Protein AF-A0A061ALG0-F1 (afdb_monomer)

pLDDT: mean 79.93, std 20.86, range [25.61, 98.5]

Radius of gyration: 32.24 Å; Cα contacts (8 Å, |Δi|>4): 302; chains: 1; bounding box: 91×59×110 Å

InterPro domains:
  IPR009580 GPI biosynthesis protein Pig-F [PF06699] (79-309)

Secondary structure (DSSP, 8-state):
-------------------------PPPPPP----SPPPS--HHHHHHHHHHHHHHHHHHHHHHHHHH---TTS-HHHHHHHHHHH-HHHHHHHHHHHHHHHHHHHHHHHHHHHHHHHHHHHHHHHHHHHHHHHTTS---HHHHHHHHHHHHHTT--HHHHHHHHHHHHHH-S-----TTHHHHHHHHHHHHHHHHHHHHHTT--TTTSHHHHHHHHHHHHHHHTHHHHHHS-TTT-HHHHHHHHHHHHH---SSHHHHHHHHHHHHHHHHHHHTTTTTTT----GGGSTTHHHHHHHHHHHHHHHHHHHHHHHHHHHHHHHHHHHHHHHHHHHHHHHHHHHHHHHH--

Structure (mmCIF, N/CA/C/O backbone):
data_AF-A0A061ALG0-F1
#
_entry.id   AF-A0A061ALG0-F1
#
loop_
_atom_site.group_PDB
_atom_site.id
_atom_site.type_symbol
_atom_site.label_atom_id
_atom_site.label_alt_id
_atom_site.label_comp_id
_atom_site.label_asym_id
_atom_site.label_entity_id
_atom_site.label_seq_id
_atom_site.pdbx_PDB_ins_code
_atom_site.Cartn_x
_atom_site.Cartn_y
_atom_site.Cartn_z
_atom_site.occupancy
_atom_site.B_iso_or_equiv
_atom_site.auth_seq_id
_atom_site.auth_comp_id
_atom_site.auth_asym_id
_atom_site.auth_atom_id
_atom_site.pdbx_PDB_model_num
ATOM 1 N N . MET A 1 1 ? 59.477 -4.874 -81.533 1.00 37.56 1 MET A N 1
ATOM 2 C CA . MET A 1 1 ? 59.532 -3.462 -81.090 1.00 37.56 1 MET A CA 1
ATOM 3 C C . MET A 1 1 ? 59.260 -3.452 -79.588 1.00 37.56 1 MET A C 1
ATOM 5 O O . MET A 1 1 ? 58.160 -3.802 -79.201 1.00 37.56 1 MET A O 1
ATOM 9 N N . ALA A 1 2 ? 60.285 -3.477 -78.723 1.00 30.33 2 ALA A N 1
ATOM 10 C CA . ALA A 1 2 ? 60.910 -2.292 -78.093 1.00 30.33 2 ALA A CA 1
ATOM 11 C C . ALA A 1 2 ? 59.842 -1.370 -77.453 1.00 30.33 2 ALA A C 1
ATOM 13 O O . ALA A 1 2 ? 58.960 -0.929 -78.170 1.00 30.33 2 ALA A O 1
ATOM 14 N N . ALA A 1 3 ? 59.798 -1.037 -76.159 1.00 32.88 3 ALA A N 1
ATOM 15 C CA . ALA A 1 3 ? 60.808 -0.912 -75.103 1.00 32.88 3 ALA A CA 1
ATOM 16 C C . ALA A 1 3 ? 60.100 -1.038 -73.724 1.00 32.88 3 ALA A C 1
ATOM 18 O O . ALA A 1 3 ? 58.967 -0.602 -73.574 1.00 32.88 3 ALA A O 1
ATOM 19 N N . ARG A 1 4 ? 60.604 -1.764 -72.716 1.00 30.55 4 ARG A N 1
ATOM 20 C CA . ARG A 1 4 ? 61.596 -1.357 -71.693 1.00 30.55 4 ARG A CA 1
ATOM 21 C C . ARG A 1 4 ? 61.546 0.128 -71.278 1.00 30.55 4 ARG A C 1
ATOM 23 O O . ARG A 1 4 ? 62.111 0.977 -71.955 1.00 30.55 4 ARG A O 1
ATOM 30 N N . LYS A 1 5 ? 61.055 0.399 -70.062 1.00 33.84 5 LYS A N 1
ATOM 31 C CA . LYS A 1 5 ? 61.650 1.416 -69.179 1.00 33.84 5 LYS A CA 1
ATOM 32 C C . LYS A 1 5 ? 61.579 0.944 -67.723 1.00 33.84 5 LYS A C 1
ATOM 34 O O . LYS A 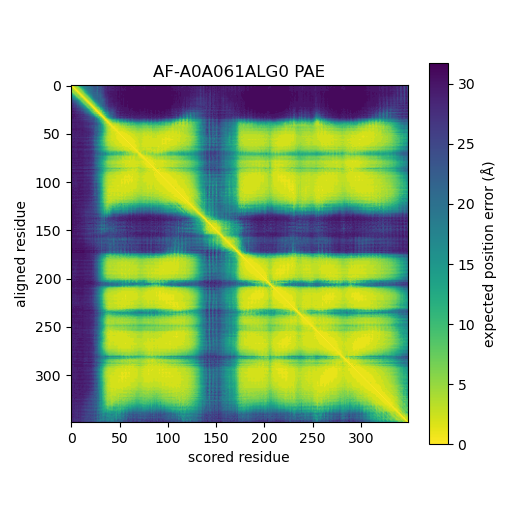1 5 ? 60.530 0.552 -67.229 1.00 33.84 5 LYS A O 1
ATOM 39 N N . LYS A 1 6 ? 62.752 0.904 -67.100 1.00 32.50 6 LYS A N 1
ATOM 40 C CA . LYS A 1 6 ? 63.062 0.535 -65.711 1.00 32.50 6 LYS A CA 1
ATOM 41 C C . LYS A 1 6 ? 63.681 1.784 -65.050 1.00 32.50 6 LYS A C 1
ATOM 43 O O . LYS A 1 6 ? 64.070 2.691 -65.787 1.00 32.50 6 LYS A O 1
ATOM 48 N N . VAL A 1 7 ? 63.922 1.701 -63.732 1.00 32.88 7 VAL A N 1
ATOM 49 C CA . VAL A 1 7 ? 64.813 2.555 -62.890 1.00 32.88 7 VAL A CA 1
ATOM 50 C C . VAL A 1 7 ? 64.100 3.787 -62.289 1.00 32.88 7 VAL A C 1
ATOM 52 O O . VAL A 1 7 ? 63.357 4.433 -63.014 1.00 32.88 7 VAL A O 1
ATOM 55 N N . SER A 1 8 ? 64.204 4.205 -61.013 1.00 28.27 8 SER A N 1
ATOM 56 C CA . SER A 1 8 ? 65.007 3.919 -59.787 1.00 28.27 8 SER A CA 1
ATOM 57 C C . SER A 1 8 ? 64.177 4.440 -58.587 1.00 28.27 8 SER A C 1
ATOM 59 O O . SER A 1 8 ? 63.473 5.426 -58.768 1.00 28.27 8 SER A O 1
ATOM 61 N N . ALA A 1 9 ? 64.055 3.799 -57.416 1.00 30.12 9 ALA A N 1
ATOM 62 C CA . ALA A 1 9 ? 65.007 3.615 -56.299 1.00 30.12 9 ALA A CA 1
ATOM 63 C C . ALA A 1 9 ? 65.330 4.879 -55.462 1.00 30.12 9 ALA A C 1
ATOM 65 O O . ALA A 1 9 ? 65.915 5.814 -55.998 1.00 30.12 9 ALA A O 1
ATOM 66 N N . ALA A 1 10 ? 64.992 4.824 -54.157 1.00 28.00 10 ALA A N 1
ATOM 67 C CA . ALA A 1 10 ? 65.607 5.451 -52.958 1.00 28.00 10 ALA A CA 1
ATOM 68 C C . ALA A 1 10 ? 64.504 5.724 -51.902 1.00 28.00 10 ALA A C 1
ATOM 70 O O . ALA A 1 10 ? 63.437 6.192 -52.272 1.00 28.00 10 ALA A O 1
ATOM 71 N N . ALA A 1 11 ? 64.616 5.508 -50.590 1.00 29.17 11 ALA A N 1
ATOM 72 C CA . ALA A 1 11 ? 65.618 4.921 -49.707 1.00 29.17 11 ALA A CA 1
ATOM 73 C C . ALA A 1 11 ? 64.924 4.624 -48.347 1.00 29.17 11 ALA A C 1
ATOM 75 O O . ALA A 1 11 ? 63.964 5.295 -47.973 1.00 29.17 11 ALA A O 1
ATOM 76 N N . THR A 1 12 ? 65.415 3.625 -47.615 1.00 33.78 12 THR A N 1
ATOM 77 C CA . THR A 1 12 ? 65.115 3.288 -46.201 1.00 33.78 12 THR A CA 1
ATOM 78 C C . THR A 1 12 ? 66.416 3.545 -45.423 1.00 33.78 12 THR A C 1
ATOM 80 O O . THR A 1 12 ? 67.469 3.314 -46.024 1.00 33.78 12 THR A O 1
ATOM 83 N N . PRO A 1 13 ? 66.432 4.068 -44.177 1.00 38.09 13 PRO A N 1
ATOM 84 C CA . PRO A 1 13 ? 66.333 3.246 -42.948 1.00 38.09 13 PRO A CA 1
ATOM 85 C C . PRO A 1 13 ? 65.646 4.035 -41.795 1.00 38.09 13 PRO A C 1
ATOM 87 O O . PRO A 1 13 ? 65.240 5.167 -42.001 1.00 38.09 13 PRO A O 1
ATOM 90 N N . SER A 1 14 ? 65.362 3.580 -40.576 1.00 25.98 14 SER A N 1
ATOM 91 C CA . SER A 1 14 ? 65.900 2.546 -39.688 1.00 25.98 14 SER A CA 1
ATOM 92 C C . SER A 1 14 ? 64.896 2.327 -38.543 1.00 25.98 14 SER A C 1
ATOM 94 O O . SER A 1 14 ? 64.174 3.237 -38.143 1.00 25.98 14 SER A O 1
ATOM 96 N N . GLN A 1 15 ? 64.896 1.106 -38.016 1.00 30.61 15 GLN A N 1
ATOM 97 C CA . GLN A 1 15 ? 64.207 0.658 -36.804 1.00 30.61 15 GLN A CA 1
ATOM 98 C C . GLN A 1 15 ? 64.683 1.397 -35.537 1.00 30.61 15 GLN A C 1
ATOM 100 O O . GLN A 1 15 ? 65.800 1.902 -35.528 1.00 30.61 15 GLN A O 1
ATOM 105 N N . ILE A 1 16 ? 63.888 1.365 -34.458 1.00 27.77 16 ILE A N 1
ATOM 106 C CA . ILE A 1 16 ? 64.247 0.776 -33.147 1.00 27.77 16 ILE A CA 1
ATOM 107 C C . ILE A 1 16 ? 62.982 0.698 -32.273 1.00 27.77 16 ILE A C 1
ATOM 109 O O . ILE A 1 16 ? 62.147 1.597 -32.246 1.00 27.77 16 ILE A O 1
ATOM 113 N N . ALA A 1 17 ? 62.850 -0.442 -31.605 1.00 29.83 17 ALA A N 1
ATOM 114 C CA . ALA A 1 17 ? 61.769 -0.848 -30.725 1.00 29.83 17 ALA A CA 1
ATOM 115 C C . ALA A 1 17 ? 61.733 -0.087 -29.388 1.00 29.83 17 ALA A C 1
ATOM 117 O O . ALA A 1 17 ? 62.779 0.246 -28.838 1.00 29.83 17 ALA A O 1
ATOM 118 N N . SER A 1 18 ? 60.547 0.017 -28.785 1.00 26.11 18 SER A N 1
ATOM 119 C CA . SER A 1 18 ? 60.406 -0.177 -27.340 1.00 26.11 18 SER A CA 1
ATOM 120 C C . SER A 1 18 ? 58.989 -0.613 -26.958 1.00 26.11 18 SER A C 1
ATOM 122 O O . SER A 1 18 ? 57.973 -0.226 -27.530 1.00 26.11 18 SER A O 1
ATOM 124 N N . THR A 1 19 ? 58.993 -1.541 -26.019 1.00 25.61 19 THR A N 1
ATOM 125 C CA . THR A 1 19 ? 57.923 -2.330 -25.427 1.00 25.61 19 THR A CA 1
ATOM 126 C C . THR A 1 19 ? 57.054 -1.562 -24.425 1.00 25.61 19 THR A C 1
ATOM 128 O O . THR A 1 19 ? 57.479 -0.584 -23.823 1.00 25.61 19 THR A O 1
ATOM 131 N N . SER A 1 20 ? 55.877 -2.150 -24.174 1.00 28.47 20 SER A N 1
ATOM 132 C CA . SER A 1 20 ? 55.056 -2.092 -22.952 1.00 28.47 20 SER A CA 1
ATOM 133 C C . SER A 1 20 ? 54.423 -0.761 -22.525 1.00 28.47 20 SER A C 1
ATOM 135 O O . SER A 1 20 ? 55.067 0.112 -21.961 1.00 28.47 20 SER A O 1
ATOM 137 N N . SER A 1 21 ? 53.091 -0.717 -22.565 1.00 26.84 21 SER A N 1
ATOM 138 C CA . SER A 1 21 ? 52.317 -0.657 -21.317 1.00 26.84 21 SER A CA 1
ATOM 139 C C . SER A 1 21 ? 50.872 -1.087 -21.569 1.00 26.84 21 SER A C 1
ATOM 141 O O . SER A 1 21 ? 50.155 -0.542 -22.406 1.00 26.84 21 SER A O 1
ATOM 143 N N . ALA A 1 22 ? 50.464 -2.125 -20.845 1.00 36.69 22 ALA A N 1
ATOM 144 C CA . ALA A 1 22 ? 49.072 -2.475 -20.663 1.00 36.69 22 ALA A CA 1
ATOM 145 C C . ALA A 1 22 ? 48.399 -1.360 -19.853 1.00 36.69 22 ALA A C 1
ATOM 147 O O . ALA A 1 22 ? 48.844 -1.038 -18.754 1.00 36.69 22 ALA A O 1
ATOM 148 N N . SER A 1 23 ? 47.317 -0.793 -20.377 1.00 28.53 23 SER A N 1
ATOM 149 C CA . SER A 1 23 ? 46.355 -0.050 -19.571 1.00 28.53 23 SER A CA 1
ATOM 150 C C . SER A 1 23 ? 44.971 -0.571 -19.921 1.00 28.53 23 SER A C 1
ATOM 152 O O . SER A 1 23 ? 44.538 -0.514 -21.075 1.00 28.53 23 SER A O 1
ATOM 154 N N . GLY A 1 24 ? 44.346 -1.202 -18.927 1.00 30.52 24 GLY A N 1
ATOM 155 C CA . GLY A 1 24 ? 43.059 -1.870 -19.032 1.00 30.52 24 GLY A CA 1
ATOM 156 C C . GLY A 1 24 ? 41.995 -0.918 -19.555 1.00 30.52 24 GLY A C 1
ATOM 157 O O . GLY A 1 24 ? 41.637 0.066 -18.911 1.00 30.52 24 GLY A O 1
ATOM 158 N N . LYS A 1 25 ? 41.477 -1.228 -20.741 1.00 29.84 25 LYS A N 1
ATOM 159 C CA . LYS A 1 25 ? 40.306 -0.561 -21.290 1.00 29.84 25 LYS A CA 1
ATOM 160 C C . LYS A 1 25 ? 39.094 -1.127 -20.554 1.00 29.84 25 LYS A C 1
ATOM 162 O O . LYS A 1 25 ? 38.748 -2.290 -20.744 1.00 29.84 25 LYS A O 1
ATOM 167 N N . ALA A 1 26 ? 38.500 -0.321 -19.676 1.00 37.03 26 ALA A N 1
ATOM 168 C CA . ALA A 1 26 ? 37.192 -0.606 -19.096 1.00 37.03 26 ALA A CA 1
ATOM 169 C C . ALA A 1 26 ? 36.187 -0.952 -20.218 1.00 37.03 26 ALA A C 1
ATOM 171 O O . ALA A 1 26 ? 36.308 -0.397 -21.320 1.00 37.03 26 ALA A O 1
ATOM 172 N N . PRO A 1 27 ? 35.225 -1.863 -19.980 1.00 37.69 27 PRO A N 1
ATOM 173 C CA . PRO A 1 27 ? 34.257 -2.243 -21.001 1.00 37.69 27 PRO A CA 1
ATOM 174 C C . PRO A 1 27 ? 33.471 -1.007 -21.471 1.00 37.69 27 PRO A C 1
ATOM 176 O O . PRO A 1 27 ? 33.181 -0.121 -20.658 1.00 37.69 27 PRO A O 1
ATOM 179 N N . PRO A 1 28 ? 33.159 -0.900 -22.777 1.00 35.38 28 PRO A N 1
ATOM 180 C CA . PRO A 1 28 ? 32.374 0.210 -23.289 1.00 35.38 28 PRO A CA 1
ATOM 181 C C . PRO A 1 28 ? 31.008 0.204 -22.606 1.00 35.38 28 PRO A C 1
ATOM 183 O O . PRO A 1 28 ? 30.296 -0.794 -22.599 1.00 35.38 28 PRO A O 1
ATOM 186 N N . THR A 1 29 ? 30.664 1.337 -22.007 1.00 35.47 29 THR A N 1
ATOM 187 C CA . THR A 1 29 ? 29.321 1.608 -21.501 1.00 35.47 29 THR A CA 1
ATOM 188 C C . THR A 1 29 ? 28.339 1.483 -22.671 1.00 35.47 29 THR A C 1
ATOM 190 O O . THR A 1 29 ? 28.607 2.076 -23.722 1.00 35.47 29 THR A O 1
ATOM 193 N N . PRO A 1 30 ? 27.227 0.736 -22.538 1.00 42.72 30 PRO A N 1
ATOM 194 C CA . PRO A 1 30 ? 26.254 0.634 -23.614 1.00 42.72 30 PRO A CA 1
ATOM 195 C C . PRO A 1 30 ? 25.694 2.026 -23.916 1.00 42.72 30 PRO A C 1
ATOM 197 O O . PRO A 1 30 ? 25.318 2.796 -23.026 1.00 42.72 30 PRO A O 1
ATOM 200 N N . SER A 1 31 ? 25.709 2.374 -25.198 1.00 33.53 31 SER A N 1
ATOM 201 C CA . SER A 1 31 ? 25.124 3.609 -25.706 1.00 33.53 31 SER A CA 1
ATOM 202 C C . SER A 1 31 ? 23.599 3.506 -25.585 1.00 33.53 31 SER A C 1
ATOM 204 O O . SER A 1 31 ? 23.036 2.488 -25.979 1.00 33.53 31 SER A O 1
ATOM 206 N N . PRO A 1 32 ? 22.889 4.517 -25.051 1.00 43.00 32 PRO A N 1
ATOM 207 C CA . PRO A 1 32 ? 21.440 4.449 -24.970 1.00 43.00 32 PRO A CA 1
ATOM 208 C C . PRO A 1 32 ? 20.862 4.817 -26.337 1.00 43.00 32 PRO A C 1
ATOM 210 O O . PRO A 1 32 ? 20.552 5.975 -26.609 1.00 43.00 32 PRO A O 1
ATOM 213 N N . SER A 1 33 ? 20.738 3.827 -27.216 1.00 39.91 33 SER A N 1
ATOM 214 C CA . SER A 1 33 ? 19.889 3.899 -28.402 1.00 39.91 33 SER A CA 1
ATOM 215 C C . SER A 1 33 ? 18.544 3.238 -28.104 1.00 39.91 33 SER A C 1
ATOM 217 O O . SER A 1 33 ? 18.225 2.183 -28.642 1.00 39.91 33 SER A O 1
ATOM 219 N N . SER A 1 34 ? 17.739 3.849 -27.239 1.00 38.72 34 SER A N 1
ATOM 220 C CA . SER A 1 34 ? 16.309 3.553 -27.196 1.00 38.72 34 SER A CA 1
ATOM 221 C C . SER A 1 34 ? 15.531 4.844 -26.966 1.00 38.72 34 SER A C 1
ATOM 223 O O . SER A 1 34 ? 15.776 5.604 -26.035 1.00 38.72 34 SER A O 1
ATOM 225 N N . SER A 1 35 ? 14.595 5.115 -27.870 1.00 45.69 35 SER A N 1
ATOM 226 C CA . SER A 1 35 ? 13.639 6.225 -27.823 1.00 45.69 35 SER A CA 1
ATOM 227 C C . SER A 1 35 ? 12.530 6.011 -26.782 1.00 45.69 35 SER A C 1
ATOM 229 O O . SER A 1 35 ? 11.518 6.710 -26.814 1.00 45.69 35 SER A O 1
ATOM 231 N N . HIS A 1 36 ? 12.689 5.040 -25.878 1.00 50.38 36 HIS A N 1
ATOM 232 C CA . HIS A 1 36 ? 11.714 4.753 -24.836 1.00 50.38 36 HIS A CA 1
ATOM 233 C C . HIS A 1 36 ? 11.945 5.647 -23.609 1.00 50.38 36 HIS A C 1
ATOM 235 O O . HIS A 1 36 ? 13.095 5.854 -23.208 1.00 50.38 36 HIS A O 1
ATOM 241 N N . PRO A 1 37 ? 10.870 6.183 -22.997 1.00 63.56 37 PRO A N 1
ATOM 242 C CA . PRO A 1 37 ? 10.963 6.880 -21.719 1.00 63.56 37 PRO A CA 1
ATOM 243 C C . PRO A 1 37 ? 11.698 6.009 -20.700 1.00 63.56 37 PRO A C 1
ATOM 245 O O . PRO A 1 37 ? 11.442 4.809 -20.616 1.00 63.56 37 PRO A O 1
ATOM 248 N N . ARG A 1 38 ? 12.616 6.596 -19.923 1.00 69.19 38 ARG A N 1
ATOM 249 C CA . ARG A 1 38 ? 13.298 5.844 -18.863 1.00 69.19 38 ARG A CA 1
ATOM 250 C C . ARG A 1 38 ? 12.294 5.375 -17.820 1.00 69.19 38 ARG A C 1
ATOM 252 O O . ARG A 1 38 ? 11.504 6.180 -17.325 1.00 69.19 38 ARG A O 1
ATOM 259 N N . ASP A 1 39 ? 12.422 4.112 -17.430 1.00 81.56 39 ASP A N 1
ATOM 260 C CA . ASP A 1 39 ? 11.692 3.547 -16.305 1.00 81.56 39 ASP A CA 1
ATOM 261 C C . ASP A 1 39 ? 11.874 4.408 -15.046 1.00 81.56 39 ASP A C 1
ATOM 263 O O . ASP A 1 39 ? 13.010 4.632 -14.611 1.00 81.56 39 ASP A O 1
ATOM 267 N N . PRO A 1 40 ? 10.779 4.858 -14.411 1.00 84.12 40 PRO A N 1
ATOM 268 C CA . PRO A 1 40 ? 10.867 5.748 -13.262 1.00 84.12 40 PRO A CA 1
ATOM 269 C C . PRO A 1 40 ? 11.318 5.049 -11.975 1.00 84.12 40 PRO A C 1
ATOM 271 O O . PRO A 1 40 ? 11.565 5.722 -10.978 1.00 84.12 40 PRO A O 1
ATOM 274 N N . LEU A 1 41 ? 11.418 3.715 -11.961 1.00 89.06 41 LEU A N 1
ATOM 275 C CA . LEU A 1 41 ? 11.782 2.937 -10.778 1.00 89.06 41 LEU A CA 1
ATOM 276 C C . LEU A 1 41 ? 13.268 2.524 -10.806 1.00 89.06 41 LEU A C 1
ATOM 278 O O . LEU A 1 41 ? 13.624 1.572 -11.507 1.00 89.06 41 LEU A O 1
ATOM 282 N N . PRO A 1 42 ? 14.145 3.150 -9.999 1.00 87.94 42 PRO A N 1
ATOM 283 C CA . PRO A 1 42 ? 15.520 2.689 -9.836 1.00 87.94 42 PRO A CA 1
ATOM 284 C C . PRO A 1 42 ? 15.560 1.404 -8.991 1.00 87.94 42 PRO A C 1
ATOM 286 O O . PRO A 1 42 ? 15.516 1.451 -7.760 1.00 87.94 42 PRO A O 1
ATOM 289 N N . PHE A 1 43 ? 15.671 0.241 -9.642 1.00 86.56 43 PHE A N 1
ATOM 290 C CA . PHE A 1 43 ? 15.603 -1.068 -8.973 1.00 86.56 43 PHE A CA 1
ATOM 291 C C . PHE A 1 43 ? 16.640 -1.239 -7.847 1.00 86.56 43 PHE A C 1
ATOM 293 O O . PHE A 1 43 ? 16.302 -1.713 -6.764 1.00 86.56 43 PHE A O 1
ATOM 300 N N . ALA A 1 44 ? 17.872 -0.757 -8.048 1.00 86.62 44 ALA A N 1
ATOM 301 C CA . ALA A 1 44 ? 18.938 -0.800 -7.039 1.00 86.62 44 ALA A CA 1
ATOM 302 C C . ALA A 1 44 ? 18.564 -0.073 -5.733 1.00 86.62 44 ALA A C 1
ATOM 304 O O . ALA A 1 44 ? 18.963 -0.468 -4.642 1.00 86.62 44 ALA A O 1
ATOM 305 N N . HIS A 1 45 ? 17.770 0.990 -5.843 1.00 86.81 45 HIS A N 1
ATOM 306 C CA . HIS A 1 45 ? 17.273 1.763 -4.712 1.00 86.81 45 HIS A CA 1
ATOM 307 C C . HIS A 1 45 ? 16.008 1.152 -4.100 1.00 86.81 45 HIS A C 1
ATOM 309 O O . HIS A 1 45 ? 15.775 1.313 -2.902 1.00 86.81 45 HIS A O 1
ATOM 315 N N . PHE A 1 46 ? 15.196 0.469 -4.901 1.00 90.00 46 PHE A N 1
ATOM 316 C CA . PHE A 1 46 ? 13.971 -0.183 -4.452 1.00 90.00 46 PHE A CA 1
ATOM 317 C C . PHE A 1 46 ? 14.247 -1.438 -3.610 1.00 90.00 46 PHE A C 1
ATOM 319 O O . PHE A 1 46 ? 13.634 -1.612 -2.557 1.00 90.00 46 PHE A O 1
ATOM 326 N N . LEU A 1 47 ? 15.219 -2.257 -4.029 1.00 90.50 47 LEU A N 1
ATOM 327 C CA . LEU A 1 47 ? 15.569 -3.540 -3.411 1.00 90.50 47 LEU A CA 1
ATOM 328 C C . LEU A 1 47 ? 15.742 -3.489 -1.874 1.00 90.50 47 LEU A C 1
ATOM 330 O O . LEU A 1 47 ? 15.111 -4.297 -1.197 1.00 90.50 47 LEU A O 1
ATOM 334 N N . PRO A 1 48 ? 16.515 -2.553 -1.283 1.00 92.69 48 PRO A N 1
ATOM 335 C CA . PRO A 1 48 ? 16.649 -2.468 0.174 1.00 92.69 48 PRO A CA 1
ATOM 336 C C . PRO A 1 48 ? 15.479 -1.755 0.873 1.00 92.69 48 PRO A C 1
ATOM 338 O O . PRO A 1 48 ? 15.296 -1.913 2.078 1.00 92.69 48 PRO A O 1
ATOM 341 N N . ARG A 1 49 ? 14.684 -0.949 0.158 1.00 93.00 49 ARG A N 1
ATOM 342 C CA . ARG A 1 49 ? 13.616 -0.133 0.764 1.00 93.00 49 ARG A CA 1
ATOM 343 C C . ARG A 1 49 ? 12.358 -0.930 1.071 1.00 93.00 49 ARG A C 1
ATOM 345 O O . ARG A 1 49 ? 11.717 -0.660 2.080 1.00 93.00 49 ARG A O 1
ATOM 352 N N . LEU A 1 50 ? 12.025 -1.910 0.238 1.00 93.62 50 LEU A N 1
ATOM 353 C CA . LEU A 1 50 ? 10.872 -2.776 0.464 1.00 93.62 50 LEU A CA 1
ATOM 354 C C . LEU A 1 50 ? 10.960 -3.579 1.777 1.00 93.62 50 LEU A C 1
ATOM 356 O O . LEU A 1 50 ? 10.038 -3.467 2.585 1.00 93.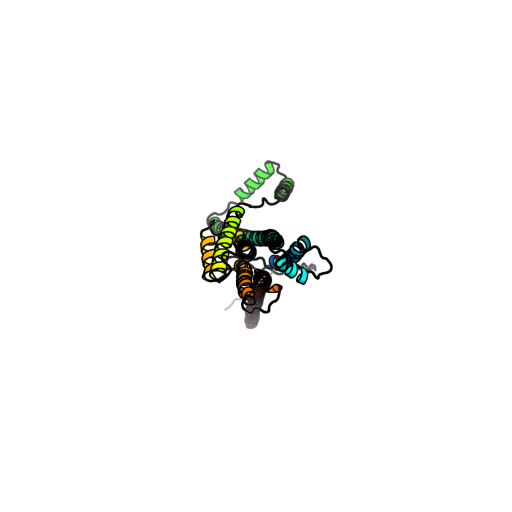62 50 LEU A O 1
ATOM 360 N N . PRO A 1 51 ? 12.031 -4.356 2.057 1.00 94.25 51 PRO A N 1
ATOM 361 C CA . PRO A 1 51 ? 12.124 -5.077 3.324 1.00 94.25 51 PRO A CA 1
ATOM 362 C C . PRO A 1 51 ? 12.156 -4.110 4.510 1.00 94.25 51 PRO A C 1
ATOM 364 O O . PRO A 1 51 ? 11.541 -4.391 5.533 1.00 94.25 51 PRO A O 1
ATOM 367 N N . LEU A 1 52 ? 12.787 -2.940 4.358 1.00 95.50 52 LEU A N 1
ATOM 368 C CA . LEU A 1 52 ? 12.778 -1.899 5.383 1.00 95.50 52 LEU A CA 1
ATOM 369 C C . LEU A 1 52 ? 11.357 -1.391 5.676 1.00 95.50 52 LEU A C 1
ATOM 371 O O . LEU A 1 52 ? 10.989 -1.259 6.840 1.00 95.50 52 LEU A O 1
ATOM 375 N N . GLN A 1 53 ? 10.541 -1.156 4.646 1.00 96.12 53 GLN A N 1
ATOM 376 C CA . GLN A 1 53 ? 9.138 -0.770 4.804 1.00 96.12 53 GLN A CA 1
ATOM 377 C C . GLN A 1 53 ? 8.336 -1.863 5.518 1.00 96.12 53 GLN A C 1
ATOM 379 O O . GLN A 1 53 ? 7.614 -1.562 6.464 1.00 96.12 53 GLN A O 1
ATOM 384 N N . LEU A 1 54 ? 8.479 -3.128 5.111 1.00 96.88 54 LEU A N 1
ATOM 385 C CA . LEU A 1 54 ? 7.763 -4.245 5.735 1.00 96.88 54 LEU A CA 1
ATOM 386 C C . LEU A 1 54 ? 8.151 -4.421 7.207 1.00 96.88 54 LEU A C 1
ATOM 388 O O . LEU A 1 54 ? 7.279 -4.579 8.060 1.00 96.88 54 LEU A O 1
ATOM 392 N N . VAL A 1 55 ? 9.444 -4.320 7.525 1.00 96.94 55 VAL A N 1
ATOM 393 C CA . VAL A 1 55 ? 9.931 -4.348 8.910 1.00 96.94 55 VAL A CA 1
ATOM 394 C C . VAL A 1 55 ? 9.389 -3.158 9.701 1.00 96.94 55 VAL A C 1
ATOM 396 O O . VAL A 1 55 ? 8.963 -3.344 10.836 1.00 96.94 55 VAL A O 1
ATOM 399 N N . ALA A 1 56 ? 9.330 -1.959 9.118 1.00 96.94 56 ALA A N 1
ATOM 400 C CA . ALA A 1 56 ? 8.763 -0.786 9.781 1.00 96.94 56 ALA A CA 1
ATOM 401 C C . ALA A 1 56 ? 7.251 -0.935 10.050 1.00 96.94 56 ALA A C 1
ATOM 403 O O . ALA A 1 56 ? 6.765 -0.531 11.110 1.00 96.94 56 ALA A O 1
ATOM 404 N N . VAL A 1 57 ? 6.501 -1.551 9.130 1.00 96.94 57 VAL A N 1
ATOM 405 C CA . VAL A 1 57 ? 5.075 -1.872 9.318 1.00 96.94 57 VAL A CA 1
ATOM 406 C C . VAL A 1 57 ? 4.896 -2.874 10.462 1.00 96.94 57 VAL A C 1
ATOM 408 O O . VAL A 1 57 ? 4.078 -2.644 11.354 1.00 96.94 57 VAL A O 1
ATOM 411 N N . LEU A 1 58 ? 5.695 -3.945 10.493 1.00 96.25 58 LEU A N 1
ATOM 412 C CA . LEU A 1 58 ? 5.680 -4.916 11.594 1.00 96.25 58 LEU A CA 1
ATOM 413 C C . LEU A 1 58 ? 6.059 -4.262 12.924 1.00 96.25 58 LEU A C 1
ATOM 415 O O . LEU A 1 58 ? 5.369 -4.452 13.924 1.00 96.25 58 LEU A O 1
ATOM 419 N N . PHE A 1 59 ? 7.105 -3.437 12.927 1.00 96.12 59 PHE A N 1
ATOM 420 C CA . PHE A 1 59 ? 7.522 -2.676 14.097 1.00 96.12 59 PHE A CA 1
ATOM 421 C C . PHE A 1 59 ? 6.393 -1.772 14.596 1.00 96.12 59 PHE A C 1
ATOM 423 O O . PHE A 1 59 ? 6.123 -1.760 15.786 1.00 96.12 59 PHE A O 1
ATOM 430 N N . SER A 1 60 ? 5.642 -1.119 13.705 1.00 96.81 60 SER A N 1
ATOM 431 C CA . SER A 1 60 ? 4.479 -0.302 14.087 1.00 96.81 60 SER A CA 1
ATOM 432 C C . SER A 1 60 ? 3.374 -1.111 14.766 1.00 96.81 60 SER A C 1
ATOM 434 O O . SER A 1 60 ? 2.745 -0.625 15.708 1.00 96.81 60 SER A O 1
ATOM 436 N N . CYS A 1 61 ? 3.157 -2.360 14.346 1.00 95.50 61 CYS A N 1
ATOM 437 C CA . CYS A 1 61 ? 2.228 -3.277 15.015 1.00 95.50 61 CYS A CA 1
ATOM 438 C C . CYS A 1 61 ? 2.723 -3.629 16.430 1.00 95.50 61 CYS A C 1
ATOM 440 O O . CYS A 1 61 ? 1.955 -3.623 17.394 1.00 95.50 61 CYS A O 1
ATOM 442 N N . VAL A 1 62 ? 4.026 -3.873 16.586 1.00 95.00 62 VAL A N 1
ATOM 443 C CA . VAL A 1 62 ? 4.642 -4.166 17.891 1.00 95.00 62 VAL A CA 1
ATOM 444 C C . VAL A 1 62 ? 4.638 -2.941 18.807 1.00 95.00 62 VAL A C 1
ATOM 446 O O . VAL A 1 62 ? 4.310 -3.059 19.985 1.00 95.00 62 VAL A O 1
ATOM 449 N N . THR A 1 63 ? 4.966 -1.758 18.293 1.00 94.56 63 THR A N 1
ATOM 450 C CA . THR A 1 63 ? 4.987 -0.511 19.062 1.00 94.56 63 THR A CA 1
ATOM 451 C C . THR A 1 63 ? 3.588 -0.120 19.506 1.00 94.56 63 THR A C 1
ATOM 453 O O . THR A 1 63 ? 3.391 0.127 20.691 1.00 94.56 63 THR A O 1
ATOM 456 N N . SER A 1 64 ? 2.610 -0.116 18.593 1.00 94.62 64 SER A N 1
ATOM 457 C CA . SER A 1 64 ? 1.226 0.223 18.947 1.00 94.62 64 SER A CA 1
ATOM 458 C C . SER A 1 64 ? 0.690 -0.695 20.043 1.00 94.62 64 SER A C 1
ATOM 460 O O . SER A 1 64 ? 0.194 -0.205 21.052 1.00 94.62 64 SER A O 1
ATOM 462 N N . SER A 1 65 ? 0.898 -2.008 19.910 1.00 93.56 65 SER A N 1
ATOM 463 C CA . SER A 1 65 ? 0.456 -2.977 20.917 1.00 93.56 65 SER A CA 1
ATOM 464 C C . SER A 1 65 ? 1.221 -2.909 22.235 1.00 93.56 65 SER A C 1
ATOM 466 O O . SER A 1 65 ? 0.617 -3.104 23.284 1.00 93.56 65 SER A O 1
ATOM 468 N N . SER A 1 66 ? 2.519 -2.597 22.214 1.00 92.19 66 SER A N 1
ATOM 469 C CA . SER A 1 66 ? 3.319 -2.456 23.439 1.00 92.19 66 SER A CA 1
ATOM 470 C C . SER A 1 66 ? 2.972 -1.188 24.221 1.00 92.19 66 SER A C 1
ATOM 472 O O . SER A 1 66 ? 3.082 -1.186 25.442 1.00 92.19 66 SER A O 1
ATOM 474 N N . VAL A 1 67 ? 2.528 -0.126 23.539 1.00 92.75 67 VAL A N 1
ATOM 475 C CA . VAL A 1 67 ? 2.054 1.106 24.188 1.00 92.75 67 VAL A CA 1
ATOM 476 C C . VAL A 1 67 ? 0.690 0.891 24.846 1.00 92.75 67 VAL A C 1
ATOM 478 O O . VAL A 1 67 ? 0.478 1.334 25.969 1.00 92.75 67 VAL A O 1
ATOM 481 N N . THR A 1 68 ? -0.232 0.197 24.177 1.00 90.81 68 THR A N 1
ATOM 482 C CA . THR A 1 68 ? -1.598 -0.007 24.691 1.00 90.81 68 THR A CA 1
ATOM 483 C C . THR A 1 68 ? -1.729 -1.175 25.660 1.00 90.81 68 THR A C 1
ATOM 485 O O . THR A 1 68 ? -2.583 -1.163 26.541 1.00 90.81 68 THR A O 1
ATOM 488 N N . LEU A 1 69 ? -0.907 -2.211 25.487 1.00 91.06 69 LEU A N 1
ATOM 489 C CA . LEU A 1 69 ? -0.912 -3.413 26.309 1.00 91.06 69 LEU A CA 1
ATOM 490 C C . LEU A 1 69 ? 0.529 -3.731 26.747 1.0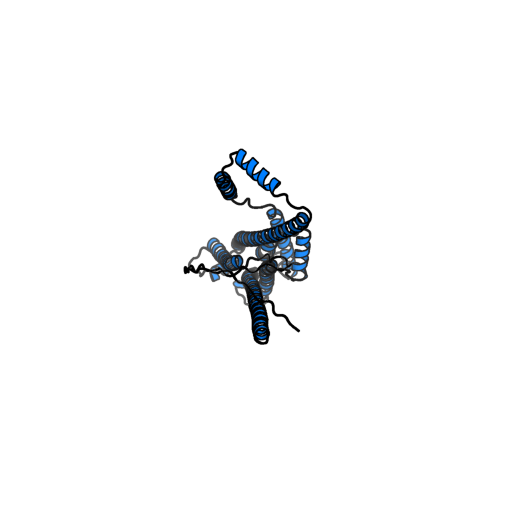0 91.06 69 LEU A C 1
ATOM 492 O O . LEU A 1 69 ? 1.176 -4.590 26.146 1.00 91.06 69 LEU A O 1
ATOM 496 N N . PRO A 1 70 ? 1.046 -3.057 27.792 1.00 87.44 70 PRO A N 1
ATOM 497 C CA . PRO A 1 70 ? 2.448 -3.142 28.216 1.00 87.44 70 PRO A CA 1
ATOM 498 C C . PRO A 1 70 ? 2.807 -4.450 28.952 1.00 87.44 70 PRO A C 1
ATOM 500 O O . PRO A 1 70 ? 3.689 -4.474 29.808 1.00 87.44 70 PRO A O 1
ATOM 503 N N . ASP A 1 71 ? 2.139 -5.558 28.630 1.00 87.94 71 ASP A N 1
ATOM 504 C CA . ASP A 1 71 ? 2.414 -6.870 29.209 1.00 87.94 71 ASP A CA 1
ATOM 505 C C . ASP A 1 71 ? 3.494 -7.607 28.404 1.00 87.94 71 ASP A C 1
ATOM 507 O O . ASP A 1 71 ? 3.258 -8.134 27.309 1.00 87.94 71 ASP A O 1
ATOM 511 N N . VAL A 1 72 ? 4.705 -7.636 28.963 1.00 84.94 72 VAL A N 1
ATOM 512 C CA . VAL A 1 72 ? 5.892 -8.220 28.326 1.00 84.94 72 VAL A CA 1
ATOM 513 C C . VAL A 1 72 ? 5.828 -9.752 28.269 1.00 84.94 72 VAL A C 1
ATOM 515 O O . VAL A 1 72 ? 6.485 -10.348 27.417 1.00 84.94 72 VAL A O 1
ATOM 518 N N . SER A 1 73 ? 5.004 -10.392 29.107 1.00 90.94 73 SER A N 1
ATOM 519 C CA . SER A 1 73 ? 4.894 -11.857 29.173 1.00 90.94 73 SER A CA 1
ATOM 520 C C . SER A 1 73 ? 4.264 -12.475 27.917 1.00 90.94 73 SER A C 1
ATOM 522 O O . SER A 1 73 ? 4.560 -13.614 27.557 1.00 90.94 73 SER A O 1
ATOM 524 N N . ILE A 1 74 ? 3.430 -11.709 27.211 1.00 89.19 74 ILE A N 1
ATOM 525 C CA . ILE A 1 74 ? 2.727 -12.150 26.004 1.00 89.19 74 ILE A CA 1
ATOM 526 C C . ILE A 1 74 ? 3.634 -11.931 24.784 1.00 89.19 74 ILE A C 1
ATOM 528 O O . ILE A 1 74 ? 4.103 -10.809 24.596 1.00 89.19 74 ILE A O 1
ATOM 532 N N . PRO A 1 75 ? 3.866 -12.927 23.910 1.00 92.12 75 PRO A N 1
ATOM 533 C CA . PRO A 1 75 ? 4.637 -12.735 22.680 1.00 92.12 75 PRO A CA 1
ATOM 534 C C . PRO A 1 75 ? 4.100 -11.595 21.798 1.00 92.12 75 PRO A C 1
ATOM 536 O O . PRO A 1 75 ? 2.898 -11.377 21.704 1.00 92.12 75 PRO A O 1
ATOM 539 N N . ALA A 1 76 ? 4.979 -10.891 21.081 1.00 88.62 76 ALA A N 1
ATOM 540 C CA . ALA A 1 76 ? 4.603 -9.732 20.262 1.00 88.62 76 ALA A CA 1
ATOM 541 C C . ALA A 1 76 ? 3.423 -9.951 19.275 1.00 88.62 76 ALA A C 1
ATOM 543 O O . ALA A 1 76 ? 2.528 -9.103 19.249 1.00 88.62 76 ALA A O 1
ATOM 544 N N . PRO A 1 77 ? 3.347 -11.048 18.486 1.00 88.38 77 PRO A N 1
ATOM 545 C CA . PRO A 1 77 ? 2.242 -11.223 17.538 1.00 88.38 77 PRO A CA 1
ATOM 546 C C . PRO A 1 77 ? 0.897 -11.452 18.238 1.00 88.38 77 PRO A C 1
ATOM 548 O O . PRO A 1 77 ? -0.125 -10.914 17.815 1.00 88.38 77 PRO A O 1
ATOM 551 N N . THR A 1 78 ? 0.886 -12.208 19.337 1.00 90.75 78 THR A N 1
ATOM 552 C CA . THR A 1 78 ? -0.330 -12.440 20.124 1.00 90.75 78 THR A CA 1
ATOM 553 C C . THR A 1 78 ? -0.723 -11.197 20.911 1.00 90.75 78 THR A C 1
ATOM 555 O O . THR A 1 78 ? -1.912 -10.911 21.026 1.00 90.75 78 THR A O 1
ATOM 558 N N . ARG A 1 79 ? 0.253 -10.407 21.373 1.00 93.06 79 ARG A N 1
ATOM 559 C CA . ARG A 1 79 ? 0.033 -9.115 22.033 1.00 93.06 79 ARG A CA 1
ATOM 560 C C . ARG A 1 79 ? -0.675 -8.121 21.118 1.00 93.06 79 ARG A C 1
ATOM 562 O O . ARG A 1 79 ? -1.582 -7.437 21.576 1.00 93.06 79 ARG A O 1
ATOM 569 N N . PHE A 1 80 ? -0.314 -8.079 19.835 1.00 94.31 80 PHE A N 1
ATOM 570 C CA . PHE A 1 80 ? -0.984 -7.218 18.858 1.00 94.31 80 PHE A CA 1
ATOM 571 C C . PHE A 1 80 ? -2.452 -7.587 18.652 1.00 94.31 80 PHE A C 1
ATOM 573 O O . PHE A 1 80 ? -3.332 -6.732 18.714 1.00 94.31 80 PHE A O 1
ATOM 580 N N . VAL A 1 81 ? -2.744 -8.875 18.472 1.00 93.81 81 VAL A N 1
ATOM 581 C CA . VAL A 1 81 ? -4.135 -9.328 18.364 1.00 93.81 81 VAL A CA 1
ATOM 582 C C . VAL A 1 81 ? -4.886 -9.057 19.673 1.00 93.81 81 VAL A C 1
ATOM 584 O O . VAL A 1 81 ? -6.006 -8.555 19.648 1.00 93.81 81 VAL A O 1
ATOM 587 N N . ALA A 1 82 ? -4.259 -9.305 20.825 1.00 93.00 82 ALA A N 1
ATOM 588 C CA . ALA A 1 82 ? -4.847 -9.038 22.134 1.00 93.00 82 ALA A CA 1
ATOM 589 C C . ALA A 1 82 ? -5.136 -7.546 22.371 1.00 93.00 82 ALA A C 1
ATOM 591 O O . ALA A 1 82 ? -6.174 -7.221 22.950 1.00 93.00 82 ALA A O 1
ATOM 592 N N . SER A 1 83 ? -4.274 -6.633 21.907 1.00 93.50 83 SER A N 1
ATOM 593 C CA . SER A 1 83 ? -4.505 -5.193 22.049 1.00 93.50 83 SER A CA 1
ATOM 594 C C . SER A 1 83 ? -5.692 -4.725 21.208 1.00 93.50 83 SER A C 1
ATOM 596 O O . SER A 1 83 ? -6.520 -3.968 21.707 1.00 93.50 83 SER A O 1
ATOM 598 N N . LEU A 1 84 ? -5.859 -5.259 19.991 1.00 92.69 84 LEU A N 1
ATOM 599 C CA . LEU A 1 84 ? -7.039 -4.999 19.155 1.00 92.69 84 LEU A CA 1
ATOM 600 C C . LEU A 1 84 ? -8.338 -5.564 19.753 1.00 92.69 84 LEU A C 1
ATOM 602 O O . LEU A 1 84 ? -9.407 -5.006 19.526 1.00 92.69 84 LEU A O 1
ATOM 606 N N . ILE A 1 85 ? -8.262 -6.660 20.511 1.00 92.88 85 ILE A N 1
ATOM 607 C CA . ILE A 1 85 ? -9.424 -7.265 21.183 1.00 92.88 85 ILE A CA 1
ATOM 608 C C . ILE A 1 85 ? -9.827 -6.470 22.430 1.00 92.88 85 ILE A C 1
ATOM 610 O O . ILE A 1 85 ? -11.020 -6.349 22.717 1.00 92.88 85 ILE A O 1
ATOM 614 N N . ARG A 1 86 ? -8.844 -6.000 23.210 1.00 91.25 86 ARG A N 1
ATOM 615 C CA . ARG A 1 86 ? -9.071 -5.384 24.525 1.00 91.25 86 ARG A CA 1
ATOM 616 C C . ARG A 1 86 ? -9.350 -3.889 24.435 1.00 91.25 86 ARG A C 1
ATOM 618 O O . ARG A 1 86 ? -10.271 -3.425 25.097 1.00 91.25 86 ARG A O 1
ATOM 625 N N . ASP A 1 87 ? -8.558 -3.161 23.651 1.00 90.50 87 ASP A N 1
ATOM 626 C CA . ASP A 1 87 ? -8.698 -1.715 23.474 1.00 90.50 87 ASP A CA 1
ATOM 627 C C . ASP A 1 87 ? -8.329 -1.284 22.037 1.00 90.50 87 ASP A C 1
ATOM 629 O O . ASP A 1 87 ? -7.241 -0.748 21.767 1.00 90.50 87 ASP A O 1
ATOM 633 N N . PRO A 1 88 ? -9.233 -1.532 21.071 1.00 91.31 88 PRO A N 1
ATOM 634 C CA . PRO A 1 88 ? -9.026 -1.127 19.684 1.00 91.31 88 PRO A CA 1
ATOM 635 C C . PRO A 1 88 ? -8.992 0.397 19.502 1.00 91.31 88 PRO A C 1
ATOM 637 O O . PRO A 1 88 ? -8.343 0.871 18.569 1.00 91.31 88 PRO A O 1
ATOM 640 N N . LEU A 1 89 ? -9.655 1.169 20.371 1.00 92.50 89 LEU A N 1
ATOM 641 C CA . LEU A 1 89 ? -9.764 2.624 20.233 1.00 92.50 89 LEU A CA 1
ATOM 642 C C . LEU A 1 89 ? -8.472 3.350 20.601 1.00 92.50 89 LEU A C 1
ATOM 644 O O . LEU A 1 89 ? -8.207 4.403 20.033 1.00 92.50 89 LEU A O 1
ATOM 648 N N . SER A 1 90 ? -7.639 2.777 21.466 1.00 92.88 90 SER A N 1
ATOM 649 C CA . SER A 1 90 ? -6.284 3.290 21.704 1.00 92.88 90 SER A CA 1
ATOM 650 C C . SER A 1 90 ? -5.273 2.744 20.688 1.00 92.88 90 SER A C 1
ATOM 652 O O . SER A 1 90 ? -4.371 3.460 20.248 1.00 92.88 90 SER A O 1
ATOM 654 N N . THR A 1 91 ? -5.428 1.481 20.273 1.00 94.62 91 THR A N 1
ATOM 655 C CA . THR A 1 91 ? -4.445 0.794 19.414 1.00 94.62 91 THR A CA 1
ATOM 656 C C . THR A 1 91 ? -4.497 1.282 17.966 1.00 94.62 91 THR A C 1
ATOM 658 O O . THR A 1 91 ? -3.460 1.580 17.370 1.00 94.62 91 THR A O 1
ATOM 661 N N . LEU A 1 92 ? -5.695 1.364 17.376 1.00 95.12 92 LEU A N 1
ATOM 662 C CA . LEU A 1 92 ? -5.859 1.650 15.948 1.00 95.12 92 LEU A CA 1
ATOM 663 C C . LEU A 1 92 ? -5.440 3.069 15.544 1.00 95.12 92 LEU A C 1
ATOM 665 O O . LEU A 1 92 ? -4.762 3.181 14.523 1.00 95.12 92 LEU A O 1
ATOM 669 N N . PRO A 1 93 ? -5.768 4.152 16.280 1.00 96.56 93 PRO A N 1
ATOM 670 C CA . PRO A 1 93 ? -5.313 5.490 15.906 1.00 96.56 93 PRO A CA 1
ATOM 671 C C . PRO A 1 93 ? -3.790 5.612 15.959 1.00 96.56 93 PRO A C 1
ATOM 673 O O . PRO A 1 93 ? -3.188 6.182 15.050 1.00 96.56 93 PRO A O 1
ATOM 676 N N . LEU A 1 94 ? -3.160 5.024 16.984 1.00 96.62 94 LEU A N 1
ATOM 677 C CA . LEU A 1 94 ? -1.705 4.993 17.112 1.00 96.62 94 LEU A CA 1
ATOM 678 C C . LEU A 1 94 ? -1.068 4.223 15.949 1.00 96.62 94 LEU A C 1
ATOM 680 O O . LEU A 1 94 ? -0.127 4.712 15.325 1.00 96.62 94 LEU A O 1
ATOM 684 N N . LEU A 1 95 ? -1.620 3.054 15.612 1.00 97.38 95 LEU A N 1
ATOM 685 C CA . LEU A 1 95 ? -1.191 2.275 14.454 1.00 97.38 95 LEU A CA 1
ATOM 686 C C . LEU A 1 95 ? -1.344 3.076 13.151 1.00 97.38 95 LEU A C 1
ATOM 688 O O . LEU A 1 95 ? -0.402 3.136 12.365 1.00 97.38 95 LEU A O 1
ATOM 692 N N . CYS A 1 96 ? -2.487 3.733 12.933 1.00 97.56 96 CYS A N 1
ATOM 693 C CA . CYS A 1 96 ? -2.722 4.569 11.754 1.00 97.56 96 CYS A CA 1
ATOM 694 C C . CYS A 1 96 ? -1.712 5.718 11.662 1.00 97.56 96 CYS A C 1
ATOM 696 O O . CYS A 1 96 ? -1.190 5.972 10.581 1.00 97.56 96 CYS A O 1
ATOM 698 N N . GLY A 1 97 ? -1.398 6.383 12.779 1.00 97.56 97 GLY A N 1
ATOM 699 C CA . GLY A 1 97 ? -0.398 7.451 12.826 1.00 97.56 97 GLY A CA 1
ATOM 700 C C . GLY A 1 97 ? 1.005 6.962 12.458 1.00 97.56 97 GLY A C 1
ATOM 701 O O . GLY A 1 97 ? 1.663 7.556 11.605 1.00 97.56 97 GLY A O 1
ATOM 702 N N . LEU A 1 98 ? 1.442 5.839 13.038 1.00 97.69 98 LEU A N 1
ATOM 703 C CA . LEU A 1 98 ? 2.739 5.228 12.725 1.00 97.69 98 LEU A CA 1
ATOM 704 C C . LEU A 1 98 ? 2.822 4.788 11.256 1.00 97.69 98 LEU A C 1
ATOM 706 O O . LEU A 1 98 ? 3.799 5.080 10.563 1.00 97.69 98 LEU A O 1
ATOM 710 N N . LEU A 1 99 ? 1.769 4.145 10.747 1.00 98.00 99 LEU A N 1
ATOM 711 C CA . LEU A 1 99 ? 1.705 3.730 9.350 1.00 98.00 99 LEU A CA 1
ATOM 712 C C . LEU A 1 99 ? 1.639 4.927 8.402 1.00 98.00 99 LEU A C 1
ATOM 714 O O . LEU A 1 99 ? 2.273 4.882 7.355 1.00 98.00 99 LEU A O 1
ATOM 718 N N . ALA A 1 100 ? 0.963 6.019 8.760 1.00 97.75 100 ALA A N 1
ATOM 719 C CA . ALA A 1 100 ? 0.933 7.228 7.941 1.00 97.75 100 ALA A CA 1
ATOM 720 C C . ALA A 1 100 ? 2.332 7.833 7.766 1.00 97.75 100 ALA A C 1
ATOM 722 O O . ALA A 1 100 ? 2.667 8.287 6.673 1.00 97.75 100 ALA A O 1
ATOM 723 N N . ILE A 1 101 ? 3.179 7.775 8.798 1.00 97.38 101 ILE A N 1
ATOM 724 C CA . ILE A 1 101 ? 4.582 8.203 8.705 1.00 97.38 101 ILE A CA 1
ATOM 725 C C . ILE A 1 101 ? 5.354 7.299 7.735 1.00 97.38 101 ILE A C 1
ATOM 727 O O . ILE A 1 101 ? 6.037 7.796 6.839 1.00 97.38 101 ILE A O 1
ATOM 731 N N . ILE A 1 102 ? 5.222 5.976 7.869 1.00 97.19 102 ILE A N 1
ATOM 732 C CA . ILE A 1 102 ? 5.946 5.005 7.030 1.00 97.19 102 ILE A CA 1
ATOM 733 C C . ILE A 1 102 ? 5.499 5.082 5.569 1.00 97.19 102 ILE A C 1
ATOM 735 O O . ILE A 1 102 ? 6.332 5.152 4.665 1.00 97.19 102 ILE A O 1
ATOM 739 N N . GLN A 1 103 ? 4.190 5.099 5.327 1.00 97.06 103 GLN A N 1
ATOM 740 C CA . GLN A 1 103 ? 3.616 5.202 3.988 1.00 97.06 103 GLN A CA 1
ATOM 741 C C . GLN A 1 103 ? 3.863 6.588 3.383 1.00 97.06 103 GLN A C 1
ATOM 743 O O . GLN A 1 103 ? 4.083 6.706 2.179 1.00 97.06 103 GLN A O 1
ATOM 748 N N . GLY A 1 104 ? 3.914 7.632 4.216 1.00 96.06 104 GLY A N 1
ATOM 749 C CA . GLY A 1 104 ? 4.338 8.971 3.826 1.00 96.06 104 GLY A CA 1
ATOM 750 C C . GLY A 1 104 ? 5.785 9.005 3.341 1.00 96.06 104 GLY A C 1
ATOM 751 O O . GLY A 1 104 ? 6.062 9.517 2.255 1.00 96.06 104 GLY A O 1
ATOM 752 N N . TRP A 1 105 ? 6.700 8.401 4.103 1.00 95.88 105 TRP A N 1
ATOM 753 C CA . TRP A 1 105 ? 8.107 8.251 3.728 1.00 95.88 105 TRP A CA 1
ATOM 754 C C . TRP A 1 105 ? 8.270 7.462 2.424 1.00 95.88 105 TRP A C 1
ATOM 756 O O . TRP A 1 105 ? 8.949 7.923 1.502 1.00 95.88 105 TRP A O 1
ATOM 766 N N . PHE A 1 106 ? 7.607 6.309 2.310 1.00 95.62 106 PHE A N 1
ATOM 767 C CA . PHE A 1 106 ? 7.678 5.474 1.113 1.00 95.62 106 PHE A CA 1
ATOM 768 C C . PHE A 1 106 ? 7.073 6.171 -0.116 1.00 95.62 106 PHE A C 1
ATOM 770 O O . PHE A 1 106 ? 7.697 6.221 -1.178 1.00 95.62 106 PHE A O 1
ATOM 777 N N . GLY A 1 107 ? 5.898 6.787 0.035 1.00 95.06 107 GLY A N 1
ATOM 778 C CA . GLY A 1 107 ? 5.243 7.566 -1.014 1.00 95.06 107 GLY A CA 1
ATOM 779 C C . GLY A 1 107 ? 6.084 8.758 -1.471 1.00 95.06 107 GLY A C 1
ATOM 780 O O . GLY A 1 107 ? 6.183 9.020 -2.670 1.00 95.06 107 GLY A O 1
ATOM 781 N N . TYR A 1 108 ? 6.745 9.461 -0.545 1.00 94.31 108 TYR A N 1
ATOM 782 C CA . TYR A 1 108 ? 7.639 10.573 -0.878 1.00 94.31 108 TYR A CA 1
ATOM 783 C C . TYR A 1 108 ? 8.886 10.109 -1.638 1.00 94.31 108 TYR A C 1
ATOM 785 O O . TYR A 1 108 ? 9.323 10.765 -2.589 1.00 94.31 108 TYR A O 1
ATOM 793 N N . TRP A 1 109 ? 9.444 8.955 -1.270 1.00 94.25 109 TRP A N 1
ATOM 794 C CA . TRP A 1 109 ? 10.521 8.342 -2.039 1.00 94.25 109 TRP A CA 1
ATOM 795 C C . TRP A 1 109 ? 10.062 7.995 -3.464 1.00 94.25 109 TRP A C 1
ATOM 797 O O . TRP A 1 109 ? 10.719 8.399 -4.424 1.00 94.25 109 TRP A O 1
ATOM 807 N N . ALA A 1 110 ? 8.904 7.347 -3.624 1.00 93.50 110 ALA A N 1
ATOM 808 C CA . ALA A 1 110 ? 8.354 7.022 -4.941 1.00 93.50 110 ALA A CA 1
ATOM 809 C C . ALA A 1 110 ? 8.083 8.287 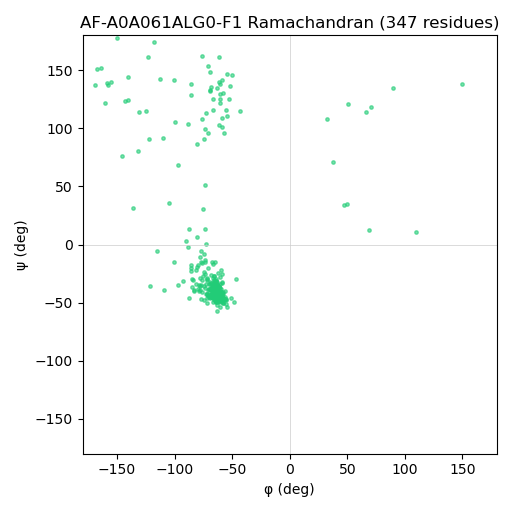-5.782 1.00 93.50 110 ALA A C 1
ATOM 811 O O . ALA A 1 110 ? 8.432 8.347 -6.963 1.00 93.50 110 ALA A O 1
ATOM 812 N N . ARG A 1 111 ? 7.548 9.349 -5.163 1.00 92.44 111 ARG A N 1
ATOM 813 C CA . ARG A 1 111 ? 7.421 10.677 -5.784 1.00 92.44 111 ARG A CA 1
ATOM 814 C C . ARG A 1 111 ? 8.770 11.186 -6.294 1.00 92.44 111 ARG A C 1
ATOM 816 O O . ARG A 1 111 ? 8.847 11.668 -7.420 1.00 92.44 111 ARG A O 1
ATOM 823 N N . SER A 1 112 ? 9.814 11.091 -5.474 1.00 91.62 112 SER A N 1
ATOM 824 C CA . SER A 1 112 ? 11.156 11.571 -5.819 1.00 91.62 112 SER A CA 1
ATOM 825 C C . SER A 1 112 ? 11.714 10.830 -7.034 1.00 91.62 112 SER A C 1
ATOM 827 O O . SER A 1 112 ? 12.166 11.478 -7.974 1.00 91.62 112 SER A O 1
ATOM 829 N N . CYS A 1 113 ? 11.568 9.501 -7.084 1.00 91.44 113 CYS A N 1
ATOM 830 C CA . CYS A 1 113 ? 11.970 8.699 -8.243 1.00 91.44 113 CYS A CA 1
ATOM 831 C C . CYS A 1 113 ? 11.248 9.122 -9.530 1.00 91.44 113 CYS A C 1
ATOM 833 O O . CYS A 1 113 ? 11.884 9.315 -10.566 1.00 91.44 113 CYS A O 1
ATOM 835 N N . ARG A 1 114 ? 9.931 9.360 -9.461 1.00 90.50 114 ARG A N 1
ATOM 836 C CA . ARG A 1 114 ? 9.163 9.861 -10.610 1.00 90.50 114 ARG A CA 1
ATOM 837 C C . ARG A 1 114 ? 9.653 11.234 -11.075 1.00 90.50 114 ARG A C 1
ATOM 839 O O . ARG A 1 114 ? 9.859 11.436 -12.268 1.00 90.50 114 ARG A O 1
ATOM 846 N N . LEU A 1 115 ? 9.853 12.175 -10.150 1.00 89.31 115 LEU A N 1
ATOM 847 C CA . LEU A 1 115 ? 10.318 13.525 -10.485 1.00 89.31 115 LEU A CA 1
ATOM 848 C C . LEU A 1 115 ? 11.726 13.515 -11.096 1.00 89.31 115 LEU A C 1
ATOM 850 O O . LEU A 1 115 ? 12.009 14.309 -11.993 1.00 89.31 115 LEU A O 1
ATOM 854 N N . GLU A 1 116 ? 12.609 12.630 -10.635 1.00 89.38 116 GLU A N 1
ATOM 855 C CA . GLU A 1 116 ? 13.937 12.428 -11.225 1.00 89.38 116 GLU A CA 1
ATOM 856 C C . GLU A 1 116 ? 13.850 11.876 -12.652 1.00 89.38 116 GLU A C 1
ATOM 858 O O . GLU A 1 116 ? 14.544 12.374 -13.540 1.00 89.38 116 GLU A O 1
ATOM 863 N N . ALA A 1 117 ? 12.959 10.915 -12.902 1.00 87.75 117 ALA A N 1
ATOM 864 C CA . ALA A 1 117 ? 12.735 10.362 -14.235 1.00 87.75 117 ALA A CA 1
ATOM 865 C C . ALA A 1 117 ? 12.148 11.398 -15.209 1.00 87.75 117 ALA A C 1
ATOM 867 O O . ALA A 1 117 ? 12.624 11.536 -16.336 1.00 87.75 117 ALA A O 1
ATOM 868 N N . GLU A 1 118 ? 11.173 12.196 -14.761 1.00 86.94 118 GLU A N 1
ATOM 869 C CA . GLU A 1 118 ? 10.604 13.294 -15.550 1.00 86.94 118 GLU A CA 1
ATOM 870 C C . GLU A 1 118 ? 11.660 14.354 -15.901 1.00 86.94 118 GLU A C 1
ATOM 872 O O . GLU A 1 118 ? 11.707 14.828 -17.038 1.00 86.94 118 GLU A O 1
ATOM 877 N N . LYS A 1 119 ? 12.530 14.718 -14.948 1.00 87.94 119 LYS A N 1
ATOM 878 C CA . LYS A 1 119 ? 13.653 15.640 -15.192 1.00 87.94 119 LYS A CA 1
ATOM 879 C C . LYS A 1 119 ? 14.646 15.055 -16.194 1.00 87.94 119 LYS A C 1
ATOM 881 O O . LYS A 1 119 ? 14.997 15.735 -17.153 1.00 87.94 119 LYS A O 1
ATOM 886 N N . ALA A 1 120 ? 15.034 13.791 -16.027 1.00 86.38 120 ALA A N 1
ATOM 887 C CA . ALA A 1 120 ? 15.952 13.121 -16.942 1.00 86.38 120 ALA A CA 1
ATOM 888 C C . ALA A 1 120 ? 15.401 13.072 -18.378 1.00 86.38 120 ALA A C 1
ATOM 890 O O . ALA A 1 120 ? 16.142 13.338 -19.323 1.00 86.38 120 ALA A O 1
ATOM 891 N N . ASN A 1 121 ? 14.103 12.799 -18.549 1.00 85.94 121 ASN A N 1
ATOM 892 C CA . ASN A 1 121 ? 13.457 12.799 -19.863 1.00 85.94 121 ASN A CA 1
ATOM 893 C C . ASN A 1 121 ? 13.438 14.205 -20.495 1.00 85.94 121 ASN A C 1
ATOM 895 O O . ASN A 1 121 ? 13.709 14.343 -21.689 1.00 85.94 121 ASN A O 1
ATOM 899 N N . LYS A 1 122 ? 13.192 15.261 -19.704 1.00 85.69 122 LYS A N 1
ATOM 900 C CA . LYS A 1 122 ? 13.259 16.657 -20.179 1.00 85.69 122 LYS A CA 1
ATOM 901 C C . LYS A 1 122 ? 14.671 17.065 -20.598 1.00 85.69 122 LYS A C 1
ATOM 903 O O . LYS A 1 122 ? 14.827 17.688 -21.644 1.00 85.69 122 LYS A O 1
ATOM 908 N N . ASP A 1 123 ? 15.689 16.689 -19.828 1.00 84.44 123 ASP A N 1
ATOM 909 C CA . ASP A 1 123 ? 17.087 17.007 -20.139 1.00 84.44 123 ASP A CA 1
ATOM 910 C C . ASP A 1 123 ? 17.562 16.322 -21.427 1.00 84.44 123 ASP A C 1
ATOM 912 O O . ASP A 1 123 ? 18.343 16.896 -22.190 1.00 84.44 123 ASP A O 1
ATOM 916 N N . VAL A 1 124 ? 17.096 15.095 -21.684 1.00 81.62 124 VAL A N 1
ATOM 917 C CA . VAL A 1 124 ? 17.366 14.379 -22.940 1.00 81.62 124 VAL A CA 1
ATOM 918 C C . VAL A 1 124 ? 16.684 15.079 -24.118 1.00 81.62 124 VAL A C 1
ATOM 920 O O . VAL A 1 124 ? 17.352 15.335 -25.119 1.00 81.62 124 VAL A O 1
ATOM 923 N N . GLY A 1 125 ? 15.409 15.461 -23.981 1.00 77.25 125 GLY A N 1
ATOM 924 C CA . GLY A 1 125 ? 14.686 16.227 -25.005 1.00 77.25 125 GLY A CA 1
ATOM 925 C C . GLY A 1 125 ? 15.358 17.567 -25.322 1.00 77.25 125 GLY A C 1
ATOM 926 O O . GLY A 1 125 ? 15.679 17.843 -26.473 1.00 77.25 125 GLY A O 1
ATOM 927 N N . ALA A 1 126 ? 15.709 18.345 -24.294 1.00 77.50 126 ALA A N 1
ATOM 928 C CA . ALA A 1 126 ? 16.384 19.633 -24.461 1.00 77.50 126 ALA A CA 1
ATOM 929 C C . ALA A 1 126 ? 17.759 19.504 -25.146 1.00 77.50 126 ALA A C 1
ATOM 931 O O . ALA A 1 126 ? 18.145 20.360 -25.949 1.00 77.50 126 ALA A O 1
ATOM 932 N N . LYS A 1 127 ? 18.515 18.434 -24.859 1.00 74.94 127 LYS A N 1
ATOM 933 C CA . LYS A 1 127 ? 19.787 18.144 -25.542 1.00 74.94 127 LYS A CA 1
ATOM 934 C C . LYS A 1 127 ? 19.578 17.753 -27.002 1.00 74.94 127 LYS A C 1
ATOM 936 O O . LYS A 1 127 ? 20.365 18.199 -27.834 1.00 74.94 127 LYS A O 1
ATOM 941 N N . ALA A 1 128 ? 18.539 16.977 -27.314 1.00 71.19 128 ALA A N 1
ATOM 942 C CA . ALA A 1 128 ? 18.189 16.633 -28.689 1.00 71.19 128 ALA A CA 1
ATOM 943 C C . ALA A 1 128 ? 17.805 17.889 -29.493 1.00 71.19 128 ALA A C 1
ATOM 945 O O . ALA A 1 128 ? 18.378 18.127 -30.555 1.00 71.19 128 ALA A O 1
ATOM 946 N N . ASP A 1 129 ? 16.957 18.759 -28.937 1.00 69.19 129 ASP A N 1
ATOM 947 C CA . ASP A 1 129 ? 16.544 20.016 -29.577 1.00 69.19 129 ASP A CA 1
ATOM 948 C C . ASP A 1 129 ? 17.724 20.977 -29.777 1.00 69.19 129 ASP A C 1
ATOM 950 O O . ASP A 1 129 ? 17.867 21.594 -30.836 1.00 69.19 129 ASP A O 1
ATOM 954 N N . THR A 1 130 ? 18.631 21.052 -28.794 1.00 67.00 130 THR A N 1
ATOM 955 C CA . THR A 1 130 ? 19.872 21.839 -28.893 1.00 67.00 130 THR A CA 1
ATOM 956 C C . THR A 1 130 ? 20.822 21.258 -29.943 1.00 67.00 130 THR A C 1
ATOM 958 O O . THR A 1 130 ? 21.483 22.005 -30.663 1.00 67.00 130 THR A O 1
ATOM 961 N N . GLN A 1 131 ? 20.922 19.932 -30.066 1.00 57.59 131 GLN A N 1
ATOM 962 C CA . GLN A 1 131 ? 21.751 19.284 -31.087 1.00 57.59 131 GLN A CA 1
ATOM 963 C C . GLN A 1 131 ? 21.189 19.502 -32.501 1.00 57.59 131 GLN A C 1
ATOM 965 O O . GLN A 1 131 ? 21.961 19.667 -33.443 1.00 57.59 131 GLN A O 1
ATOM 970 N N . VAL A 1 132 ? 19.863 19.575 -32.650 1.00 58.69 132 VAL A N 1
ATOM 971 C CA . VAL A 1 132 ? 19.199 19.906 -33.920 1.00 58.69 132 VAL A CA 1
ATOM 972 C C . VAL A 1 132 ? 19.403 21.380 -34.290 1.00 58.69 132 VAL A C 1
ATOM 974 O O . VAL A 1 132 ? 19.777 21.663 -35.423 1.00 58.69 132 VAL A O 1
ATOM 977 N N . THR A 1 133 ? 19.268 22.318 -33.346 1.00 55.88 133 THR A N 1
ATOM 978 C CA . THR A 1 133 ? 19.495 23.758 -33.611 1.00 55.88 133 THR A CA 1
ATOM 979 C C . THR A 1 133 ? 20.967 24.104 -33.846 1.00 55.88 133 THR A C 1
ATOM 981 O O . THR A 1 133 ? 21.284 24.954 -34.673 1.00 55.88 133 THR A O 1
ATOM 984 N N . THR A 1 134 ? 21.899 23.421 -33.178 1.00 50.03 134 THR A N 1
ATOM 985 C CA . THR A 1 134 ? 23.347 23.638 -33.373 1.00 50.03 134 THR A CA 1
ATOM 986 C C . THR A 1 134 ? 23.904 23.014 -34.646 1.00 50.03 134 THR A C 1
ATOM 988 O O . THR A 1 134 ? 24.994 23.386 -35.072 1.00 50.03 134 THR A O 1
ATOM 991 N N . ARG A 1 135 ? 23.165 22.107 -35.293 1.00 47.78 135 ARG A N 1
ATOM 992 C CA . ARG A 1 135 ? 23.518 21.609 -36.628 1.00 47.78 135 ARG A CA 1
ATOM 993 C C . ARG A 1 135 ? 23.239 22.648 -37.727 1.00 47.78 135 ARG A C 1
ATOM 995 O O . ARG A 1 135 ? 23.761 22.499 -38.828 1.00 47.78 135 ARG A O 1
ATOM 1002 N N . THR A 1 136 ? 22.488 23.706 -37.410 1.00 46.69 136 THR A N 1
ATOM 1003 C CA . THR A 1 136 ? 22.135 24.809 -38.321 1.00 46.69 136 THR A CA 1
ATOM 1004 C C . THR A 1 136 ? 22.983 26.072 -38.114 1.00 46.69 136 THR A C 1
ATOM 1006 O O . THR A 1 136 ? 23.039 26.914 -39.002 1.00 46.69 136 THR A O 1
ATOM 1009 N N . GLU A 1 137 ? 23.707 26.196 -36.998 1.00 46.72 137 GLU A N 1
ATOM 1010 C CA . GLU A 1 137 ? 24.650 27.296 -36.750 1.00 46.72 137 GLU A CA 1
ATOM 1011 C C . GLU A 1 137 ? 26.039 26.746 -36.418 1.00 46.72 137 GLU A C 1
ATOM 1013 O O . GLU A 1 137 ? 26.258 26.144 -35.363 1.00 46.72 137 GLU A O 1
ATOM 1018 N N . SER A 1 138 ? 27.019 27.004 -37.289 1.00 43.25 138 SER A N 1
ATOM 1019 C CA . SER A 1 138 ? 28.427 26.773 -36.974 1.00 43.25 138 SER A CA 1
ATOM 1020 C C . SER A 1 138 ? 28.805 27.607 -35.745 1.00 43.25 138 SER A C 1
ATOM 1022 O O . SER A 1 138 ? 29.032 28.815 -35.843 1.00 43.25 138 SER A O 1
A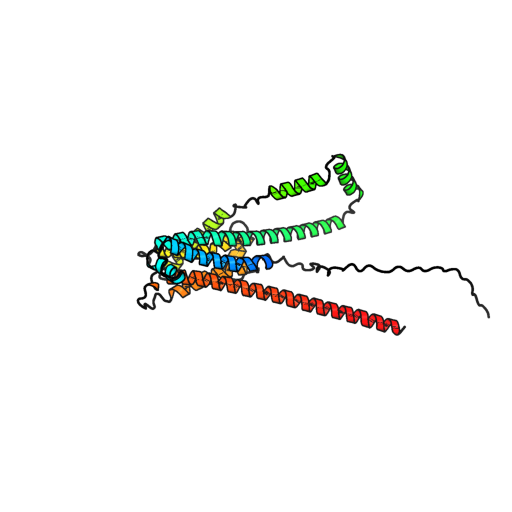TOM 1024 N N . LYS A 1 139 ? 28.864 26.985 -34.564 1.00 49.66 139 LYS A N 1
ATOM 1025 C CA . LYS A 1 139 ? 29.311 27.661 -33.343 1.00 49.66 139 LYS A CA 1
ATOM 1026 C C . LYS A 1 139 ? 30.757 28.117 -33.521 1.00 49.66 139 LYS A C 1
ATOM 1028 O O . LYS A 1 139 ? 31.692 27.326 -33.428 1.00 49.66 139 LYS A O 1
ATOM 1033 N N . SER A 1 140 ? 30.927 29.415 -33.767 1.00 54.81 140 SER A N 1
ATOM 1034 C CA . SER A 1 140 ? 32.224 30.076 -33.845 1.00 54.81 140 SER A CA 1
ATOM 1035 C C . SER A 1 140 ? 32.972 29.899 -32.521 1.00 54.81 140 SER A C 1
ATOM 1037 O O . SER A 1 140 ? 32.622 30.479 -31.491 1.00 54.81 140 SER A O 1
ATOM 1039 N N . PHE A 1 141 ? 34.021 29.078 -32.566 1.00 58.22 141 PHE A N 1
ATOM 1040 C CA . PHE A 1 141 ? 34.963 28.769 -31.486 1.00 58.22 141 PHE A CA 1
ATOM 1041 C C . PHE A 1 141 ? 35.475 30.026 -30.749 1.00 58.22 141 PHE A C 1
ATOM 1043 O O . PHE A 1 141 ? 35.687 30.001 -29.534 1.00 58.22 141 PHE A O 1
ATOM 1050 N N . ARG A 1 142 ? 35.561 31.167 -31.452 1.00 59.81 142 ARG A N 1
ATOM 1051 C CA . ARG A 1 142 ? 35.928 32.474 -30.882 1.00 59.81 142 ARG A CA 1
ATOM 1052 C C . ARG A 1 142 ? 34.962 32.967 -29.799 1.00 59.81 142 ARG A C 1
ATOM 1054 O O . ARG A 1 142 ? 35.419 33.540 -28.817 1.00 59.81 142 ARG A O 1
ATOM 1061 N N . GLY A 1 143 ? 33.657 32.715 -29.924 1.00 63.91 143 GLY A N 1
ATOM 1062 C CA . GLY A 1 143 ? 32.662 33.176 -28.945 1.00 63.91 143 GLY A CA 1
ATOM 1063 C C . GLY A 1 143 ? 32.715 32.416 -27.615 1.00 63.91 143 GLY A C 1
ATOM 1064 O O . GLY A 1 143 ? 32.451 32.984 -26.556 1.00 63.91 143 GLY A O 1
ATOM 1065 N N . SER A 1 144 ? 33.106 31.137 -27.651 1.00 63.59 144 SER A N 1
ATOM 1066 C CA . SER A 1 144 ? 33.308 30.332 -26.439 1.00 63.59 144 SER A CA 1
ATOM 1067 C C . SER A 1 144 ? 34.623 30.678 -25.737 1.00 63.59 144 SER A C 1
ATOM 1069 O O . SER A 1 144 ? 34.675 30.674 -24.509 1.00 63.59 144 SER A O 1
ATOM 1071 N N . LEU A 1 145 ? 35.667 31.011 -26.504 1.00 65.31 145 LEU A N 1
ATOM 1072 C CA . LEU A 1 145 ? 36.944 31.481 -25.966 1.00 65.31 145 LEU A CA 1
ATOM 1073 C C . LEU A 1 145 ? 36.846 32.889 -25.370 1.00 65.31 145 LEU A C 1
ATOM 1075 O O . LEU A 1 145 ? 37.398 33.113 -24.298 1.00 65.31 145 LEU A O 1
ATOM 1079 N N . GLY A 1 146 ? 36.090 33.799 -25.993 1.00 69.88 146 GLY A N 1
ATOM 1080 C CA . GLY A 1 146 ? 35.847 35.143 -25.454 1.00 69.88 146 GLY A CA 1
ATOM 1081 C C . GLY A 1 146 ? 35.213 35.097 -24.063 1.00 69.88 146 GLY A C 1
ATOM 1082 O O . GLY A 1 146 ? 35.736 35.683 -23.125 1.00 69.88 146 GLY A O 1
ATOM 1083 N N . LYS A 1 147 ? 34.184 34.260 -23.875 1.00 69.38 147 LYS A N 1
ATOM 1084 C CA . LYS A 1 147 ? 33.555 34.064 -22.556 1.00 69.38 147 LYS A CA 1
ATOM 1085 C C . LYS A 1 147 ? 34.492 33.448 -21.516 1.00 69.38 147 LYS A C 1
ATOM 1087 O O . LYS A 1 147 ? 34.325 33.698 -20.325 1.00 69.38 147 LYS A O 1
ATOM 1092 N N . LEU A 1 148 ? 35.442 32.608 -21.925 1.00 68.44 148 LEU A N 1
ATOM 1093 C CA . LEU A 1 148 ? 36.447 32.057 -21.012 1.00 68.44 148 LEU A CA 1
ATOM 1094 C C . LEU A 1 148 ? 37.485 33.118 -20.625 1.00 68.44 148 LEU A C 1
ATOM 1096 O O . LEU A 1 148 ? 37.876 33.173 -19.463 1.00 68.44 148 LEU A O 1
ATOM 1100 N N . TRP A 1 149 ? 37.866 33.985 -21.563 1.00 66.12 149 TRP A N 1
ATOM 1101 C CA . TRP A 1 149 ? 38.815 35.073 -21.338 1.00 66.12 149 TRP A CA 1
ATOM 1102 C C . TRP A 1 149 ? 38.218 36.201 -20.479 1.00 66.12 149 TRP A C 1
ATOM 1104 O O . TRP A 1 149 ? 38.839 36.611 -19.503 1.00 66.12 149 TRP A O 1
ATOM 1114 N N . ASP A 1 150 ? 36.965 36.592 -20.726 1.00 71.50 150 ASP A N 1
ATOM 1115 C CA . ASP A 1 150 ? 36.227 37.571 -19.908 1.00 71.50 150 ASP A CA 1
ATOM 1116 C C . ASP A 1 150 ? 36.034 37.094 -18.462 1.00 71.50 150 ASP A C 1
ATOM 1118 O O . ASP A 1 150 ? 36.080 37.875 -17.513 1.00 71.50 150 ASP A O 1
ATOM 1122 N N . ASN A 1 151 ? 35.827 35.789 -18.275 1.00 65.06 151 ASN A N 1
ATOM 1123 C CA . ASN A 1 151 ? 35.706 35.193 -16.948 1.00 65.06 151 ASN A CA 1
ATOM 1124 C C . ASN A 1 151 ? 37.061 35.050 -16.240 1.00 65.06 151 ASN A C 1
ATOM 1126 O O . ASN A 1 151 ? 37.110 35.143 -15.016 1.00 65.06 151 ASN A O 1
ATOM 1130 N N . ALA A 1 152 ? 38.149 34.855 -16.990 1.00 65.19 152 ALA A N 1
ATOM 1131 C CA . ALA A 1 152 ? 39.504 34.862 -16.448 1.00 65.19 152 ALA A CA 1
ATOM 1132 C C . ALA A 1 152 ? 39.935 36.277 -16.016 1.00 65.19 152 ALA A C 1
ATOM 1134 O O . ALA A 1 152 ? 40.540 36.434 -14.959 1.00 65.19 152 ALA A O 1
ATOM 1135 N N . LEU A 1 153 ? 39.550 37.310 -16.776 1.00 67.62 153 LEU A N 1
ATOM 1136 C CA . LEU A 1 153 ? 39.784 38.722 -16.442 1.00 67.62 153 LEU A CA 1
ATOM 1137 C C . LEU A 1 153 ? 39.007 39.191 -15.208 1.00 67.62 153 LEU A C 1
ATOM 1139 O O . LEU A 1 153 ? 39.474 40.063 -14.482 1.00 67.62 153 LEU A O 1
ATOM 1143 N N . LYS A 1 154 ? 37.848 38.585 -14.932 1.00 71.81 154 LYS A N 1
ATOM 1144 C CA . LYS A 1 154 ? 37.069 38.835 -13.708 1.00 71.81 154 LYS A CA 1
ATOM 1145 C C . LYS A 1 154 ? 37.685 38.222 -12.443 1.00 71.81 154 LYS A C 1
ATOM 1147 O O . LYS A 1 154 ? 37.111 38.374 -11.371 1.00 71.81 154 LYS A O 1
ATOM 1152 N N . GLY A 1 155 ? 38.831 37.541 -12.544 1.00 58.34 155 GLY A N 1
ATOM 1153 C CA . GLY A 1 155 ? 39.576 37.040 -11.385 1.00 58.34 155 GLY A CA 1
ATOM 1154 C C . GLY A 1 155 ? 38.891 35.898 -10.627 1.00 58.34 155 GLY A C 1
ATOM 1155 O O . GLY A 1 155 ? 39.318 35.550 -9.528 1.00 58.34 155 GLY A O 1
ATOM 1156 N N . GLU A 1 156 ? 37.847 35.283 -11.192 1.00 56.84 156 GLU A N 1
ATOM 1157 C CA . GLU A 1 156 ? 37.183 34.136 -10.575 1.00 56.84 156 GLU A CA 1
ATOM 1158 C C . GLU A 1 156 ? 38.052 32.886 -10.732 1.00 56.84 156 GLU A C 1
ATOM 1160 O O . GLU A 1 156 ? 37.966 32.144 -11.714 1.00 56.84 156 GLU A O 1
ATOM 1165 N N . ALA A 1 157 ? 38.916 32.641 -9.752 1.00 60.69 157 ALA A N 1
ATOM 1166 C CA . ALA A 1 157 ? 39.762 31.464 -9.761 1.00 60.69 157 ALA A CA 1
ATOM 1167 C C . ALA A 1 157 ? 38.902 30.174 -9.750 1.00 60.69 157 ALA A C 1
ATOM 1169 O O . ALA A 1 157 ? 37.920 30.078 -9.005 1.00 60.69 157 ALA A O 1
ATOM 1170 N N . PRO A 1 158 ? 39.260 29.138 -10.534 1.00 59.03 158 PRO A N 1
ATOM 1171 C CA . PRO A 1 158 ? 38.428 27.944 -10.736 1.00 59.03 158 PRO A CA 1
ATOM 1172 C C . PRO A 1 158 ? 38.102 27.185 -9.440 1.00 59.03 158 PRO A C 1
ATOM 1174 O O . PRO A 1 158 ? 37.060 26.535 -9.346 1.00 59.03 158 PRO A O 1
ATOM 1177 N N . HIS A 1 159 ? 38.941 27.316 -8.408 1.00 57.91 159 HIS A N 1
ATOM 1178 C CA . HIS A 1 159 ? 38.683 26.740 -7.092 1.00 57.91 159 HIS A CA 1
ATOM 1179 C C . HIS A 1 159 ? 37.494 27.407 -6.382 1.00 57.91 159 HIS A C 1
ATOM 1181 O O . HIS A 1 159 ? 36.707 26.705 -5.756 1.00 57.91 159 HIS A O 1
ATOM 1187 N N . GLN A 1 160 ? 37.279 28.720 -6.534 1.00 62.38 160 GLN A N 1
ATOM 1188 C CA . GLN A 1 160 ? 36.130 29.406 -5.929 1.00 62.38 160 GLN A CA 1
ATOM 1189 C C . GLN A 1 160 ? 34.802 28.919 -6.513 1.00 62.38 160 GLN A C 1
ATOM 1191 O O . GLN A 1 160 ? 33.820 28.799 -5.789 1.00 62.38 160 GLN A O 1
ATOM 1196 N N . ARG A 1 161 ? 34.773 28.544 -7.798 1.00 62.38 161 ARG A N 1
ATOM 1197 C CA . ARG A 1 161 ? 33.594 27.928 -8.427 1.00 62.38 161 ARG A CA 1
ATOM 1198 C C . ARG A 1 161 ? 33.319 26.528 -7.888 1.00 62.38 161 ARG A C 1
ATOM 1200 O O . ARG A 1 161 ? 32.160 26.168 -7.705 1.00 62.38 161 ARG A O 1
ATOM 1207 N N . LEU A 1 162 ? 34.364 25.751 -7.603 1.00 59.94 162 LEU A N 1
ATOM 1208 C CA . LEU A 1 162 ? 34.231 24.438 -6.967 1.00 59.94 162 LEU A CA 1
ATOM 1209 C C . LEU A 1 162 ? 33.745 24.562 -5.519 1.00 59.94 162 LEU A C 1
ATOM 1211 O O . LEU A 1 162 ? 32.849 23.820 -5.127 1.00 59.94 162 LEU A O 1
ATOM 1215 N N . PHE A 1 163 ? 34.266 25.526 -4.753 1.00 59.91 163 PHE A N 1
ATOM 1216 C CA . PHE A 1 163 ? 33.800 25.800 -3.392 1.00 59.91 163 PHE A CA 1
ATOM 1217 C C . PHE A 1 163 ? 32.380 26.363 -3.369 1.00 59.91 163 PHE A C 1
ATOM 1219 O O . PHE A 1 163 ? 31.591 25.915 -2.550 1.00 59.91 163 PHE A O 1
ATOM 1226 N N . LYS A 1 164 ? 32.006 27.244 -4.305 1.00 58.19 164 LYS A N 1
ATOM 1227 C CA . LYS A 1 164 ? 30.634 27.754 -4.438 1.00 58.19 164 LYS A CA 1
ATOM 1228 C C . LYS A 1 164 ? 29.658 26.652 -4.849 1.00 58.19 164 LYS A C 1
ATOM 1230 O O . LYS A 1 164 ? 28.629 26.498 -4.215 1.00 58.19 164 LYS A O 1
ATOM 1235 N N . LYS A 1 165 ? 30.029 25.785 -5.799 1.00 54.69 165 LYS A N 1
ATOM 1236 C CA . LYS A 1 165 ? 29.236 24.601 -6.180 1.00 54.69 165 LYS A CA 1
ATOM 1237 C C . LYS A 1 165 ? 29.096 23.587 -5.035 1.00 54.69 165 LYS A C 1
ATOM 1239 O O . LYS A 1 165 ? 28.073 22.918 -4.934 1.00 54.69 165 LYS A O 1
ATOM 1244 N N . ARG A 1 166 ? 30.113 23.463 -4.176 1.00 52.56 166 ARG A N 1
ATOM 1245 C CA . ARG A 1 166 ? 30.092 22.599 -2.984 1.00 52.56 166 ARG A CA 1
ATOM 1246 C C . ARG A 1 166 ? 29.302 23.224 -1.830 1.00 52.56 166 ARG A C 1
ATOM 1248 O O . ARG A 1 166 ? 28.598 22.494 -1.148 1.00 52.56 166 ARG A O 1
ATOM 1255 N N . ALA A 1 167 ? 29.370 24.544 -1.664 1.00 54.78 167 ALA A N 1
ATOM 1256 C CA . ALA A 1 167 ? 28.595 25.315 -0.696 1.00 54.78 167 ALA A CA 1
ATOM 1257 C C . ALA A 1 167 ? 27.108 25.365 -1.075 1.00 54.78 167 ALA A C 1
ATOM 1259 O O . ALA A 1 167 ? 26.280 25.111 -0.213 1.00 54.78 167 ALA A O 1
ATOM 1260 N N . ASP A 1 168 ? 26.774 25.558 -2.355 1.00 52.78 168 ASP A N 1
ATOM 1261 C CA . ASP A 1 168 ? 25.411 25.419 -2.895 1.00 52.78 168 ASP A CA 1
ATOM 1262 C C . ASP A 1 168 ? 24.903 23.968 -2.776 1.00 52.78 168 ASP A C 1
ATOM 1264 O O . ASP A 1 168 ? 23.719 23.722 -2.565 1.00 52.78 168 ASP A O 1
ATOM 1268 N N . GLY A 1 169 ? 25.808 22.984 -2.855 1.00 50.47 169 GLY A N 1
ATOM 1269 C CA . GLY A 1 169 ? 25.508 21.572 -2.596 1.00 50.47 169 GLY A CA 1
ATOM 1270 C C . GLY A 1 169 ? 25.329 21.217 -1.112 1.00 50.47 169 GLY A C 1
ATOM 1271 O O . GLY A 1 169 ? 24.665 20.229 -0.816 1.00 50.47 169 GLY A O 1
ATOM 1272 N N . GLN A 1 170 ? 25.894 22.002 -0.185 1.00 45.28 170 GLN A N 1
ATOM 1273 C CA . GLN A 1 170 ? 25.750 21.836 1.271 1.00 45.28 170 GLN A CA 1
ATOM 1274 C C . GLN A 1 170 ? 24.598 22.667 1.857 1.00 45.28 170 GLN A C 1
ATOM 1276 O O . GLN A 1 170 ? 23.980 22.237 2.826 1.00 45.28 170 GLN A O 1
ATOM 1281 N N . SER A 1 171 ? 24.280 23.829 1.277 1.00 39.75 171 SER A N 1
ATOM 1282 C CA . SER A 1 171 ? 23.086 24.621 1.605 1.00 39.75 171 SER A CA 1
ATOM 1283 C C . SER A 1 171 ? 21.811 24.021 1.006 1.00 39.75 171 SER A C 1
ATOM 1285 O O . SER A 1 171 ? 20.715 24.287 1.494 1.00 39.75 171 SER A O 1
ATOM 1287 N N . ALA A 1 172 ? 21.948 23.110 0.039 1.00 45.59 172 ALA A N 1
ATOM 1288 C CA . ALA A 1 172 ? 20.929 22.143 -0.343 1.00 45.59 172 ALA A CA 1
ATOM 1289 C C . ALA A 1 172 ? 20.786 21.013 0.700 1.00 45.59 172 ALA A C 1
ATOM 1291 O O . ALA A 1 172 ? 20.750 19.831 0.351 1.00 45.59 172 ALA A O 1
ATOM 1292 N N . PHE A 1 173 ? 20.616 21.354 1.984 1.00 46.66 173 PHE A N 1
ATOM 1293 C CA . PHE A 1 173 ? 19.695 20.565 2.803 1.00 46.66 173 PHE A CA 1
ATOM 1294 C C . PHE A 1 173 ? 18.358 20.649 2.070 1.00 46.66 173 PHE A C 1
ATOM 1296 O O . PHE A 1 173 ? 17.694 21.681 2.107 1.00 46.66 173 PHE A O 1
ATOM 1303 N N . ALA A 1 174 ? 18.087 19.623 1.259 1.00 54.03 174 ALA A N 1
ATOM 1304 C CA . ALA A 1 174 ? 17.064 19.619 0.228 1.00 54.03 174 ALA A CA 1
ATOM 1305 C C . ALA A 1 174 ? 15.780 20.252 0.763 1.00 54.03 174 ALA A C 1
ATOM 1307 O O . ALA A 1 174 ? 15.178 19.728 1.700 1.00 54.03 174 ALA A O 1
ATOM 1308 N N . SER A 1 175 ? 15.384 21.391 0.192 1.00 63.44 175 SER A N 1
ATOM 1309 C CA . SER A 1 175 ? 14.091 21.986 0.488 1.00 63.44 175 SER A CA 1
ATOM 1310 C C . SER A 1 175 ? 13.032 20.918 0.222 1.00 63.44 175 SER A C 1
ATOM 1312 O O . SER A 1 175 ? 12.841 20.471 -0.910 1.00 63.44 175 SER A O 1
ATOM 1314 N N . ILE A 1 176 ? 12.410 20.424 1.292 1.00 73.81 176 ILE A N 1
ATOM 1315 C CA . ILE A 1 176 ? 11.380 19.395 1.191 1.00 73.81 176 ILE A CA 1
ATOM 1316 C C . ILE A 1 176 ? 10.202 20.046 0.467 1.00 73.81 176 ILE A C 1
ATOM 1318 O O . ILE A 1 176 ? 9.610 21.003 0.965 1.00 73.81 176 ILE A O 1
ATOM 1322 N N . ASP A 1 177 ? 9.876 19.556 -0.730 1.00 80.88 177 ASP A N 1
ATOM 1323 C CA . ASP A 1 177 ? 8.724 20.043 -1.486 1.00 80.88 177 ASP A CA 1
ATOM 1324 C C . ASP A 1 177 ? 7.439 19.566 -0.803 1.00 80.88 177 ASP A C 1
ATOM 1326 O O . ASP A 1 177 ? 6.996 18.450 -1.032 1.00 80.88 177 ASP A O 1
ATOM 1330 N N . THR A 1 178 ? 6.828 20.392 0.043 1.00 84.88 178 THR A N 1
ATOM 1331 C CA . THR A 1 178 ? 5.611 20.043 0.801 1.00 84.88 178 THR A CA 1
ATOM 1332 C C . THR A 1 178 ? 4.312 20.391 0.076 1.00 84.88 178 THR A C 1
ATOM 1334 O O . THR A 1 178 ? 3.226 20.155 0.604 1.00 84.88 178 THR A O 1
ATOM 1337 N N . ARG A 1 179 ? 4.377 20.907 -1.158 1.00 85.31 179 ARG A N 1
ATOM 1338 C CA . ARG A 1 179 ? 3.201 21.418 -1.894 1.00 85.31 179 ARG A CA 1
ATOM 1339 C C . ARG A 1 179 ? 2.117 20.365 -2.131 1.00 85.31 179 ARG A C 1
ATOM 1341 O O . ARG A 1 179 ? 0.960 20.704 -2.347 1.00 85.31 179 ARG A O 1
ATOM 1348 N N . PHE A 1 180 ? 2.484 19.089 -2.093 1.00 86.19 180 PHE A N 1
ATOM 1349 C CA . PHE A 1 180 ? 1.562 17.973 -2.289 1.00 86.19 180 PHE A CA 1
ATOM 1350 C C . PHE A 1 180 ? 0.841 17.522 -1.023 1.00 86.19 180 PHE A C 1
ATOM 1352 O O . PHE A 1 180 ? -0.158 16.814 -1.129 1.00 86.19 180 PHE A O 1
ATOM 1359 N N . VAL A 1 181 ? 1.347 17.892 0.157 1.00 90.56 181 VAL A N 1
ATOM 1360 C CA . VAL A 1 181 ? 0.863 17.371 1.440 1.00 90.56 181 VAL A CA 1
ATOM 1361 C C . VAL A 1 181 ? -0.626 17.668 1.644 1.00 90.56 181 VAL A C 1
ATOM 1363 O O . VAL A 1 181 ? -1.358 16.718 1.918 1.00 90.56 181 VAL A O 1
ATOM 1366 N N . PRO A 1 182 ? -1.133 18.903 1.425 1.00 91.88 182 PRO A N 1
ATOM 1367 C CA . PRO A 1 182 ? -2.559 19.181 1.598 1.00 91.88 182 PRO A CA 1
ATOM 1368 C C . PRO A 1 182 ? -3.432 18.318 0.683 1.00 91.88 182 PRO A C 1
ATOM 1370 O O . PRO A 1 182 ? -4.450 17.780 1.106 1.00 91.88 182 PRO A O 1
ATOM 1373 N N . GLN A 1 183 ? -3.003 18.126 -0.565 1.00 91.44 183 GLN A N 1
ATOM 1374 C CA . GLN A 1 183 ? -3.739 17.323 -1.533 1.00 91.44 183 GLN A CA 1
ATOM 1375 C C . GLN A 1 183 ? -3.757 15.837 -1.143 1.00 91.44 183 GLN A C 1
ATOM 1377 O O . GLN A 1 183 ? -4.808 15.203 -1.207 1.00 91.44 183 GLN A O 1
ATOM 1382 N N . ALA A 1 184 ? -2.616 15.285 -0.721 1.00 92.69 184 ALA A N 1
ATOM 1383 C CA . ALA A 1 184 ? -2.509 13.897 -0.274 1.00 92.69 184 ALA A CA 1
ATOM 1384 C C . ALA A 1 184 ? -3.378 13.627 0.965 1.00 92.69 184 ALA A C 1
ATOM 1386 O O . ALA A 1 184 ? -4.091 12.623 1.014 1.00 92.69 184 ALA A O 1
ATOM 1387 N N . VAL A 1 185 ? -3.388 14.557 1.927 1.00 93.88 185 VAL A N 1
ATOM 1388 C CA . VAL A 1 185 ? -4.253 14.487 3.114 1.00 93.88 185 VAL A CA 1
ATOM 1389 C C . VAL A 1 185 ? -5.726 14.505 2.708 1.00 93.88 185 VAL A C 1
ATOM 1391 O O . VAL A 1 185 ? -6.471 13.616 3.108 1.00 93.88 185 VAL A O 1
ATOM 1394 N N . MET A 1 186 ? -6.141 15.447 1.855 1.00 94.69 186 MET A N 1
ATOM 1395 C CA . MET A 1 186 ? -7.531 15.541 1.390 1.00 94.69 186 MET A CA 1
ATOM 1396 C C . MET A 1 186 ? -7.998 14.272 0.668 1.00 94.69 186 MET A C 1
ATOM 1398 O O . MET A 1 186 ? -9.100 13.792 0.922 1.00 94.69 186 MET A O 1
ATOM 1402 N N . ILE A 1 187 ? -7.159 13.692 -0.196 1.00 94.19 187 ILE A N 1
ATOM 1403 C CA . ILE A 1 187 ? -7.480 12.444 -0.907 1.00 94.19 187 ILE A CA 1
ATOM 1404 C C . ILE A 1 187 ? -7.577 11.271 0.067 1.00 94.19 187 ILE A C 1
ATOM 1406 O O . ILE A 1 187 ? -8.495 10.466 -0.043 1.00 94.19 187 ILE A O 1
ATOM 1410 N N . THR A 1 188 ? -6.663 11.180 1.033 1.00 96.06 188 THR A N 1
ATOM 1411 C CA . THR A 1 188 ? -6.660 10.093 2.023 1.00 96.06 188 THR A CA 1
ATOM 1412 C C . THR A 1 188 ? -7.884 10.175 2.938 1.00 96.06 188 THR A C 1
ATOM 1414 O O . THR A 1 188 ? -8.522 9.157 3.201 1.00 96.06 188 THR A O 1
ATOM 1417 N N . LEU A 1 189 ? -8.280 11.379 3.365 1.00 96.50 189 LEU A N 1
ATOM 1418 C CA . LEU A 1 189 ? -9.505 11.594 4.143 1.00 96.50 189 LEU A CA 1
ATOM 1419 C C . LEU A 1 189 ? -10.768 11.309 3.317 1.00 96.50 189 LEU A C 1
ATOM 1421 O O . LEU A 1 189 ? -11.673 10.628 3.795 1.00 96.50 189 LEU A O 1
ATOM 1425 N N . GLY A 1 190 ? -10.816 11.753 2.057 1.00 96.81 190 GLY A N 1
ATOM 1426 C CA . GLY A 1 190 ? -11.918 11.435 1.145 1.00 96.81 190 GLY A CA 1
ATOM 1427 C C . GLY A 1 190 ? -12.047 9.932 0.875 1.00 96.81 190 GLY A C 1
ATOM 1428 O O . GLY A 1 190 ? -13.149 9.381 0.901 1.00 96.81 190 GLY A O 1
ATOM 1429 N N . ALA A 1 191 ? -10.920 9.239 0.697 1.00 96.06 191 ALA A N 1
ATOM 1430 C CA . ALA A 1 191 ? -10.883 7.788 0.567 1.00 96.06 191 ALA A CA 1
ATOM 1431 C C . ALA A 1 191 ? -11.310 7.083 1.857 1.00 96.06 191 ALA A C 1
ATOM 1433 O O . ALA A 1 191 ? -12.042 6.105 1.784 1.00 96.06 191 ALA A O 1
ATOM 1434 N N . THR A 1 192 ? -10.927 7.604 3.026 1.00 97.44 192 THR A N 1
ATOM 1435 C CA . THR A 1 192 ? -11.388 7.093 4.327 1.00 97.44 192 THR A CA 1
ATOM 1436 C C . THR A 1 192 ? -12.911 7.138 4.414 1.00 97.44 192 THR A C 1
ATOM 1438 O O . THR A 1 192 ? -13.533 6.133 4.743 1.00 97.44 192 THR A O 1
ATOM 1441 N N . LEU A 1 193 ? -13.531 8.269 4.057 1.00 96.62 193 LEU A N 1
ATOM 1442 C CA . LEU A 1 193 ? -14.989 8.408 4.071 1.00 96.62 193 LEU A CA 1
ATOM 1443 C C . LEU A 1 193 ? -15.668 7.471 3.061 1.00 96.62 193 LEU A C 1
ATOM 1445 O O . LEU A 1 193 ? -16.659 6.818 3.382 1.00 96.62 193 LEU A O 1
ATOM 1449 N N . THR A 1 194 ? -15.101 7.364 1.858 1.00 95.31 194 THR A N 1
ATOM 1450 C CA . THR A 1 194 ? -15.620 6.486 0.798 1.00 95.31 194 THR A CA 1
ATOM 1451 C C . THR A 1 194 ? -15.538 5.013 1.204 1.00 95.31 194 THR A C 1
ATOM 1453 O O . THR A 1 194 ? -16.509 4.274 1.059 1.00 95.31 194 THR A O 1
ATOM 1456 N N . LEU A 1 195 ? -14.403 4.585 1.764 1.00 95.69 195 LEU A N 1
ATOM 1457 C CA . LEU A 1 195 ? -14.197 3.224 2.255 1.00 95.69 195 LEU A CA 1
ATOM 1458 C C . LEU A 1 195 ? -15.064 2.930 3.478 1.00 95.69 195 LEU A C 1
ATOM 1460 O O . LEU A 1 195 ? -15.599 1.834 3.571 1.00 95.69 195 LEU A O 1
ATOM 1464 N N . HIS A 1 196 ? -15.261 3.892 4.382 1.00 95.00 196 HIS A N 1
ATOM 1465 C CA . HIS A 1 196 ? -16.180 3.735 5.507 1.00 95.00 196 HIS A CA 1
ATOM 1466 C C . HIS A 1 196 ? -17.601 3.446 5.014 1.00 95.00 196 HIS A C 1
ATOM 1468 O O . HIS A 1 196 ? -18.202 2.459 5.433 1.00 95.00 196 HIS A O 1
ATOM 1474 N N . GLY A 1 197 ? -18.099 4.246 4.063 1.00 93.75 197 GLY A N 1
ATOM 1475 C CA . GLY A 1 197 ? -19.389 4.005 3.419 1.00 93.75 197 GLY A CA 1
ATOM 1476 C C . GLY A 1 197 ? -19.454 2.637 2.735 1.00 93.75 197 GLY A C 1
ATOM 1477 O O . GLY A 1 197 ? -20.408 1.897 2.946 1.00 93.75 197 GLY A O 1
ATOM 1478 N N . ALA A 1 198 ? -18.419 2.255 1.982 1.00 93.19 198 ALA A N 1
ATOM 1479 C CA . ALA A 1 198 ? -18.358 0.948 1.328 1.00 93.19 198 ALA A CA 1
ATOM 1480 C C . ALA A 1 198 ? -18.380 -0.220 2.331 1.00 93.19 198 ALA A C 1
ATOM 1482 O O . ALA A 1 198 ? -19.128 -1.171 2.140 1.00 93.19 198 ALA A O 1
ATOM 1483 N N . ILE A 1 199 ? -17.612 -0.145 3.422 1.00 92.88 199 ILE A N 1
ATOM 1484 C CA . ILE A 1 199 ? -17.574 -1.182 4.466 1.00 92.88 199 ILE A CA 1
ATOM 1485 C C . ILE A 1 199 ? -18.941 -1.323 5.146 1.00 92.88 199 ILE A C 1
ATOM 1487 O O . ILE A 1 199 ? -19.402 -2.435 5.396 1.00 92.88 199 ILE A O 1
ATOM 1491 N N . VAL A 1 200 ? -19.609 -0.201 5.410 1.00 91.12 200 VAL A N 1
ATOM 1492 C CA . VAL A 1 200 ? -20.973 -0.174 5.947 1.00 91.12 200 VAL A CA 1
ATOM 1493 C C . VAL A 1 200 ? -21.966 -0.823 4.975 1.00 91.12 200 VAL A C 1
ATOM 1495 O O . VAL A 1 200 ? -22.743 -1.682 5.384 1.00 91.12 200 VAL A O 1
ATOM 1498 N N . LEU A 1 201 ? -21.902 -0.484 3.683 1.00 89.00 201 LEU A N 1
ATOM 1499 C CA . LEU A 1 201 ? -22.756 -1.082 2.648 1.00 89.00 201 LEU A CA 1
ATOM 1500 C C . LEU A 1 201 ? -22.509 -2.586 2.464 1.00 89.00 201 LEU A C 1
ATOM 1502 O O . LEU A 1 201 ? -23.432 -3.319 2.123 1.00 89.00 201 LEU A O 1
ATOM 1506 N N . LEU A 1 202 ? -21.285 -3.053 2.718 1.00 86.06 202 LEU A N 1
ATOM 1507 C CA . LEU A 1 202 ? -20.909 -4.470 2.686 1.00 86.06 202 LEU A CA 1
ATOM 1508 C C . LEU A 1 202 ? -21.300 -5.241 3.962 1.00 86.06 202 LEU A C 1
ATOM 1510 O O . LEU A 1 202 ? -20.957 -6.415 4.087 1.00 86.06 202 LEU A O 1
ATOM 1514 N N . GLY A 1 203 ? -22.029 -4.612 4.890 1.00 81.62 203 GLY A N 1
ATOM 1515 C CA . GLY A 1 203 ? -22.647 -5.284 6.035 1.00 81.62 203 GLY A CA 1
ATOM 1516 C C . GLY A 1 203 ? -22.023 -4.978 7.396 1.00 81.62 203 GLY A C 1
ATOM 1517 O O . GLY A 1 203 ? -22.364 -5.645 8.372 1.00 81.62 203 GLY A O 1
ATOM 1518 N N . ALA A 1 204 ? -21.130 -3.987 7.510 1.00 82.50 204 ALA A N 1
ATOM 1519 C CA . ALA A 1 204 ? -20.641 -3.567 8.824 1.00 82.50 204 ALA A CA 1
ATOM 1520 C C . ALA A 1 204 ? -21.741 -2.852 9.646 1.00 82.50 204 ALA A C 1
ATOM 1522 O O . ALA A 1 204 ? -22.583 -2.156 9.074 1.00 82.50 204 ALA A O 1
ATOM 1523 N N . PRO A 1 205 ? -21.735 -2.962 10.992 1.00 74.31 205 PRO A N 1
ATOM 1524 C CA . PRO A 1 205 ? -22.779 -2.379 11.835 1.00 74.31 205 PRO A CA 1
ATOM 1525 C C . PRO A 1 205 ? -22.864 -0.851 11.694 1.00 74.31 205 PRO A C 1
ATOM 1527 O O . PRO A 1 205 ? -21.903 -0.141 11.997 1.00 74.31 205 PRO A O 1
ATOM 1530 N N . LEU A 1 206 ? -24.042 -0.358 11.293 1.00 62.19 206 LEU A N 1
ATOM 1531 C CA . LEU A 1 206 ? -24.330 1.059 11.026 1.00 62.19 206 LEU A CA 1
ATOM 1532 C C . LEU A 1 206 ? -24.270 1.963 12.268 1.00 62.19 206 LEU A C 1
ATOM 1534 O O . LEU A 1 206 ? -23.927 3.133 12.147 1.00 62.19 206 LEU A O 1
ATOM 1538 N N . THR A 1 207 ? -24.633 1.453 13.449 1.00 67.12 207 THR A N 1
ATOM 1539 C CA . THR A 1 207 ? -24.900 2.285 14.641 1.00 67.12 207 THR A CA 1
ATOM 1540 C C . THR A 1 207 ? -24.021 1.942 15.841 1.00 67.12 207 THR A C 1
ATOM 1542 O O . THR A 1 207 ? -23.601 2.838 16.566 1.00 67.12 207 THR A O 1
ATOM 1545 N N . SER A 1 208 ? -23.687 0.668 16.047 1.00 69.94 208 SER A N 1
ATOM 1546 C CA . SER A 1 208 ? -23.023 0.214 17.279 1.00 69.94 208 SER A CA 1
ATOM 1547 C C . SER A 1 208 ? -21.494 0.343 17.255 1.00 69.94 208 SER A C 1
ATOM 1549 O O . SER A 1 208 ? -20.870 0.381 18.307 1.00 69.94 208 SER A O 1
ATOM 1551 N N . ASN A 1 209 ? -20.876 0.391 16.066 1.00 81.19 209 ASN A N 1
ATOM 1552 C CA . ASN A 1 209 ? -19.417 0.296 15.891 1.00 81.19 209 ASN A CA 1
ATOM 1553 C C . ASN A 1 209 ? -18.846 1.305 14.883 1.00 81.19 209 ASN A C 1
ATOM 1555 O O . ASN A 1 209 ? -17.838 1.037 14.227 1.00 81.19 209 ASN A O 1
ATOM 1559 N N . VAL A 1 210 ? -19.461 2.484 14.777 1.00 88.25 210 VAL A N 1
ATOM 1560 C CA . VAL A 1 210 ? -19.079 3.512 13.793 1.00 88.25 210 VAL A CA 1
ATOM 1561 C C . VAL A 1 210 ? -17.600 3.888 13.912 1.00 88.25 210 VAL A C 1
ATOM 1563 O O . VAL A 1 210 ? -16.883 3.867 12.914 1.00 88.25 210 VAL A O 1
ATOM 1566 N N . THR A 1 211 ? -17.109 4.144 15.128 1.00 91.88 211 THR A N 1
ATOM 1567 C CA . THR A 1 211 ? -15.708 4.531 15.365 1.00 91.88 211 THR A CA 1
ATOM 1568 C C . THR A 1 211 ? -14.728 3.430 14.958 1.00 91.88 211 THR A C 1
ATOM 1570 O O . THR A 1 211 ? -13.734 3.708 14.294 1.00 91.88 211 THR A O 1
ATOM 1573 N N . HIS A 1 212 ? -15.025 2.169 15.283 1.00 91.75 212 HIS A N 1
ATOM 1574 C CA . HIS A 1 212 ? -14.199 1.024 14.890 1.00 91.75 212 HIS A CA 1
ATOM 1575 C C . HIS A 1 212 ? -14.120 0.881 13.368 1.00 91.75 212 HIS A C 1
ATOM 1577 O O . HIS A 1 212 ? -13.038 0.719 12.807 1.00 91.75 212 HIS A O 1
ATOM 1583 N N . THR A 1 213 ? -15.264 0.995 12.692 1.00 93.81 213 THR A N 1
ATOM 1584 C CA . THR A 1 213 ? -15.350 0.933 11.229 1.00 93.81 213 THR A CA 1
ATOM 1585 C C . THR A 1 213 ? -14.651 2.121 10.572 1.00 93.81 213 THR A C 1
ATOM 1587 O O . THR A 1 213 ? -14.019 1.970 9.530 1.00 93.81 213 THR A O 1
ATOM 1590 N N . PHE A 1 214 ? -14.725 3.309 11.173 1.00 95.19 214 PHE A N 1
ATOM 1591 C CA . PHE A 1 214 ? -14.014 4.494 10.697 1.00 95.19 214 PHE A CA 1
ATOM 1592 C C . PHE A 1 214 ? -12.496 4.336 10.820 1.00 95.19 214 PHE A C 1
ATOM 1594 O O . PHE A 1 214 ? -11.776 4.612 9.866 1.00 95.19 214 PHE A O 1
ATOM 1601 N N . LEU A 1 215 ? -12.002 3.830 11.953 1.00 95.75 215 LEU A N 1
ATOM 1602 C CA . LEU A 1 215 ? -10.575 3.573 12.158 1.00 95.75 215 LEU A CA 1
ATOM 1603 C C . LEU A 1 215 ? -10.043 2.473 11.232 1.00 95.75 215 LEU A C 1
ATOM 1605 O O . LEU A 1 215 ? -8.937 2.601 10.712 1.00 95.75 215 LEU A O 1
ATOM 1609 N N . LEU A 1 216 ? -10.842 1.436 10.957 1.00 96.25 216 LEU A N 1
ATOM 1610 C CA . LEU A 1 216 ? -10.519 0.450 9.925 1.00 96.25 216 LEU A CA 1
ATOM 1611 C C . LEU A 1 216 ? -10.437 1.110 8.541 1.00 96.25 216 LEU A C 1
ATOM 1613 O O . LEU A 1 216 ? -9.457 0.914 7.830 1.00 96.25 216 LEU A O 1
ATOM 1617 N N . ALA A 1 217 ? -11.423 1.926 8.161 1.00 97.38 217 ALA A N 1
ATOM 1618 C CA . ALA A 1 217 ? -11.404 2.634 6.881 1.00 97.38 217 ALA A CA 1
ATOM 1619 C C . ALA A 1 217 ? -10.190 3.571 6.751 1.00 97.38 217 ALA A C 1
ATOM 1621 O O . ALA A 1 217 ? -9.582 3.644 5.682 1.00 97.38 217 ALA A O 1
ATOM 1622 N N . LEU A 1 218 ? -9.803 4.238 7.844 1.00 97.94 218 LEU A N 1
ATOM 1623 C CA . LEU A 1 218 ? -8.613 5.082 7.907 1.00 97.94 218 LEU A CA 1
ATOM 1624 C C . LEU A 1 218 ? -7.340 4.256 7.705 1.00 97.94 218 LEU A C 1
ATOM 1626 O O . LEU A 1 218 ? -6.486 4.644 6.913 1.00 97.94 218 LEU A O 1
ATOM 1630 N N . LEU A 1 219 ? -7.232 3.096 8.359 1.00 98.31 219 LEU A N 1
ATOM 1631 C CA . LEU A 1 219 ? -6.120 2.165 8.172 1.00 98.31 219 LEU A CA 1
ATOM 1632 C C . LEU A 1 219 ? -5.992 1.733 6.704 1.00 98.31 219 LEU A C 1
ATOM 1634 O O . LEU A 1 219 ? -4.897 1.781 6.140 1.00 98.31 219 LEU A O 1
ATOM 1638 N N . LEU A 1 220 ? -7.107 1.345 6.072 1.00 98.25 220 LEU A N 1
ATOM 1639 C CA . LEU A 1 220 ? -7.124 0.965 4.658 1.00 98.25 220 LEU A CA 1
ATOM 1640 C C . LEU A 1 220 ? -6.703 2.133 3.762 1.00 98.25 220 LEU A C 1
ATOM 1642 O O . LEU A 1 220 ? -5.882 1.945 2.868 1.00 98.25 220 LEU A O 1
ATOM 1646 N N . ALA A 1 221 ? -7.206 3.343 4.015 1.00 98.06 221 ALA A N 1
ATOM 1647 C CA . ALA A 1 221 ? -6.832 4.530 3.251 1.00 98.06 221 ALA A CA 1
ATOM 1648 C C . ALA A 1 221 ? -5.341 4.878 3.412 1.00 98.06 221 ALA A C 1
ATOM 1650 O O . ALA A 1 221 ? -4.672 5.194 2.427 1.00 98.06 221 ALA A O 1
ATOM 1651 N N . VAL A 1 222 ? -4.795 4.770 4.626 1.00 98.31 222 VAL A N 1
ATOM 1652 C CA . VAL A 1 222 ? -3.370 4.995 4.908 1.00 98.31 222 VAL A CA 1
ATOM 1653 C C . VAL A 1 222 ? -2.487 3.975 4.186 1.00 98.31 222 VAL A C 1
ATOM 1655 O O . VAL A 1 222 ? -1.462 4.349 3.626 1.00 98.31 222 VAL A O 1
ATOM 1658 N N . LEU A 1 223 ? -2.869 2.698 4.157 1.00 97.81 223 LEU A N 1
ATOM 1659 C CA . LEU A 1 223 ? -2.077 1.651 3.503 1.00 97.81 223 LEU A CA 1
ATOM 1660 C C . LEU A 1 223 ? -2.216 1.650 1.972 1.00 97.81 223 LEU A C 1
ATOM 1662 O O . LEU A 1 223 ? -1.228 1.422 1.277 1.00 97.81 223 LEU A O 1
ATOM 1666 N N . ALA A 1 224 ? -3.420 1.890 1.446 1.00 96.94 224 ALA A N 1
ATOM 1667 C CA . ALA A 1 224 ? -3.723 1.728 0.024 1.00 96.94 224 ALA A CA 1
ATOM 1668 C C . ALA A 1 224 ? -3.657 3.035 -0.781 1.00 96.94 224 ALA A C 1
ATOM 1670 O O . ALA A 1 224 ? -3.261 3.029 -1.944 1.00 96.94 224 ALA A O 1
ATOM 1671 N N . VAL A 1 225 ? -4.050 4.164 -0.187 1.00 96.62 225 VAL A N 1
ATOM 1672 C CA . VAL A 1 225 ? -4.292 5.414 -0.928 1.00 96.62 225 VAL A CA 1
ATOM 1673 C C . VAL A 1 225 ? -3.229 6.467 -0.643 1.00 96.62 225 VAL A C 1
ATOM 1675 O O . VAL A 1 225 ? -2.783 7.145 -1.570 1.00 96.62 225 VAL A O 1
ATOM 1678 N N . LEU A 1 226 ? -2.771 6.594 0.605 1.00 96.69 226 LEU A N 1
ATOM 1679 C CA . LEU A 1 226 ? -1.766 7.587 0.990 1.00 96.69 226 LEU A CA 1
ATOM 1680 C C . LEU A 1 226 ? -0.476 7.514 0.145 1.00 96.69 226 LEU A C 1
ATOM 1682 O O . LEU A 1 226 ? -0.140 8.539 -0.458 1.00 96.69 226 LEU A O 1
ATOM 1686 N N . PRO A 1 227 ? 0.225 6.364 0.006 1.00 95.31 227 PRO A N 1
ATOM 1687 C CA . PRO A 1 227 ? 1.466 6.321 -0.772 1.00 95.31 227 PRO A CA 1
ATOM 1688 C C . PRO A 1 227 ? 1.222 6.647 -2.254 1.00 95.31 227 PRO A C 1
ATOM 1690 O O . PRO A 1 227 ? 2.022 7.353 -2.872 1.00 95.31 227 PRO A O 1
ATOM 1693 N N . LEU A 1 228 ? 0.075 6.222 -2.801 1.00 93.81 228 LEU A N 1
ATOM 1694 C CA . LEU A 1 228 ? -0.336 6.516 -4.172 1.00 93.81 228 LEU A CA 1
ATOM 1695 C C . LEU A 1 228 ? -0.596 8.018 -4.378 1.00 93.81 228 LEU A C 1
ATOM 1697 O O . LEU A 1 228 ? -0.122 8.595 -5.353 1.00 93.81 228 LEU A O 1
ATOM 1701 N N . SER A 1 229 ? -1.288 8.672 -3.439 1.00 94.06 229 SER A N 1
ATOM 1702 C CA . SER A 1 229 ? -1.624 10.108 -3.489 1.00 94.06 229 SER A CA 1
ATOM 1703 C C . SER A 1 229 ? -0.407 11.026 -3.407 1.00 94.06 229 SER A C 1
ATOM 1705 O O . SER A 1 229 ? -0.392 12.098 -4.018 1.00 94.06 229 SER A O 1
ATOM 1707 N N . ILE A 1 230 ? 0.636 10.590 -2.698 1.00 93.81 230 ILE A N 1
ATOM 1708 C CA . ILE A 1 230 ? 1.896 11.323 -2.570 1.00 93.81 230 ILE A CA 1
ATOM 1709 C C . ILE A 1 230 ? 2.739 11.177 -3.841 1.00 93.81 230 ILE A C 1
ATOM 1711 O O . ILE A 1 230 ? 3.259 12.172 -4.367 1.00 93.81 230 ILE A O 1
ATOM 1715 N N . ALA A 1 231 ? 2.868 9.941 -4.333 1.00 92.06 231 ALA A N 1
ATOM 1716 C CA . ALA A 1 231 ? 3.666 9.617 -5.509 1.00 92.06 231 ALA A CA 1
ATOM 1717 C C . ALA A 1 231 ? 3.060 10.197 -6.793 1.00 92.06 231 ALA A C 1
ATOM 1719 O O . ALA A 1 231 ? 3.768 10.821 -7.592 1.00 92.06 231 ALA A O 1
ATOM 1720 N N . LEU A 1 232 ? 1.744 10.049 -6.953 1.00 88.94 232 LEU A N 1
ATOM 1721 C CA . LEU A 1 232 ? 0.957 10.465 -8.108 1.00 88.94 232 LEU A CA 1
ATOM 1722 C C . LEU A 1 232 ? -0.135 11.441 -7.644 1.00 88.94 232 LEU A C 1
ATOM 1724 O O . LEU A 1 232 ? -1.224 11.004 -7.299 1.00 88.94 232 LEU A O 1
ATOM 1728 N N . PRO A 1 233 ? 0.100 12.762 -7.626 1.00 85.06 233 PRO A N 1
ATOM 1729 C CA . PRO A 1 233 ? -0.927 13.726 -7.250 1.00 85.06 233 PRO A CA 1
ATOM 1730 C C . PRO A 1 233 ? -1.977 13.851 -8.377 1.00 85.06 233 PRO A C 1
ATOM 1732 O O . PRO A 1 233 ? -1.653 14.392 -9.438 1.00 85.06 233 PRO A O 1
ATOM 1735 N N . PRO A 1 234 ? -3.244 13.430 -8.172 1.00 75.88 234 PRO A N 1
ATOM 1736 C CA . PRO A 1 234 ? -4.248 13.412 -9.239 1.00 75.88 234 PRO A CA 1
ATOM 1737 C C . PRO A 1 234 ? -4.674 14.808 -9.698 1.00 75.88 234 PRO A C 1
ATOM 1739 O O . PRO A 1 234 ? -4.807 15.057 -10.884 1.00 75.88 234 PRO A O 1
ATOM 1742 N N . VAL A 1 235 ? -4.884 15.758 -8.787 1.00 74.62 235 VAL A N 1
ATOM 1743 C CA . VAL A 1 235 ? -5.508 17.052 -9.118 1.00 74.62 235 VAL A CA 1
ATOM 1744 C C . VAL A 1 235 ? -4.537 18.021 -9.801 1.00 74.62 235 VAL A C 1
ATOM 1746 O O . VAL A 1 235 ? -4.977 18.826 -10.623 1.00 74.62 235 VAL A O 1
ATOM 1749 N N . ALA A 1 236 ? -3.237 17.910 -9.514 1.00 72.12 236 ALA A N 1
ATOM 1750 C CA . ALA A 1 236 ? -2.211 18.857 -9.948 1.00 72.12 236 ALA A CA 1
ATOM 1751 C C . ALA A 1 236 ? -1.850 18.772 -11.442 1.00 72.12 236 ALA A C 1
ATOM 1753 O O . ALA A 1 236 ? -1.374 19.753 -12.005 1.00 72.12 236 ALA A O 1
ATOM 1754 N N . THR A 1 237 ? -2.040 17.617 -12.090 1.00 74.88 237 THR A N 1
ATOM 1755 C CA . THR A 1 237 ? -1.651 17.413 -13.497 1.00 74.88 237 THR A CA 1
ATOM 1756 C C . THR A 1 237 ? -2.691 16.586 -14.243 1.00 74.88 237 THR A C 1
ATOM 1758 O O . THR A 1 237 ? -3.252 15.645 -13.685 1.00 74.88 237 THR A O 1
ATOM 1761 N N . THR A 1 238 ? -2.926 16.891 -15.521 1.00 77.25 238 THR A N 1
ATOM 1762 C CA . THR A 1 238 ? -3.854 16.126 -16.373 1.00 77.25 238 THR A CA 1
ATOM 1763 C C . THR A 1 238 ? -3.440 14.655 -16.473 1.00 77.25 238 THR A C 1
ATOM 1765 O O . THR A 1 238 ? -4.273 13.764 -16.324 1.00 77.25 238 THR A O 1
ATOM 1768 N N . ASN A 1 239 ? -2.137 14.395 -16.617 1.00 79.62 239 ASN A N 1
ATOM 1769 C CA . ASN A 1 239 ? -1.581 13.041 -16.668 1.00 79.62 239 ASN A CA 1
ATOM 1770 C C . ASN A 1 239 ? -1.829 12.273 -15.362 1.00 79.62 239 ASN A C 1
ATOM 1772 O O . ASN A 1 239 ? -2.174 11.097 -15.402 1.00 79.62 239 ASN A O 1
ATOM 1776 N N . GLY A 1 240 ? -1.729 12.947 -14.209 1.00 81.75 240 GLY A N 1
ATOM 1777 C CA . GLY A 1 240 ? -2.044 12.359 -12.907 1.00 81.75 240 GLY A CA 1
ATOM 1778 C C . GLY A 1 240 ? -3.499 11.902 -12.805 1.00 81.75 240 GLY A C 1
ATOM 1779 O O . GLY A 1 240 ? -3.755 10.812 -12.302 1.00 81.75 240 GLY A O 1
ATOM 1780 N N . ARG A 1 241 ? -4.457 12.674 -13.335 1.00 85.88 241 ARG A N 1
ATOM 1781 C CA . ARG A 1 241 ? -5.880 12.276 -13.359 1.00 85.88 241 ARG A CA 1
ATOM 1782 C C . ARG A 1 241 ? -6.098 11.006 -14.170 1.00 85.88 241 ARG A C 1
ATOM 1784 O O . ARG A 1 241 ? -6.759 10.089 -13.693 1.00 85.88 241 ARG A O 1
ATOM 1791 N N . PHE A 1 242 ? -5.522 10.939 -15.370 1.00 88.12 242 PHE A N 1
ATOM 1792 C CA . PHE A 1 242 ? -5.642 9.760 -16.227 1.00 88.12 242 PHE A CA 1
ATOM 1793 C C . PHE A 1 242 ? -4.933 8.538 -15.641 1.00 88.12 242 PHE A C 1
ATOM 1795 O O . PHE A 1 242 ? -5.471 7.438 -15.732 1.00 88.12 242 PHE A O 1
ATOM 1802 N N . ALA A 1 243 ? -3.784 8.723 -14.983 1.00 88.12 243 ALA A N 1
ATOM 1803 C CA . ALA A 1 243 ? -3.108 7.649 -14.261 1.00 88.12 243 ALA A CA 1
ATOM 1804 C C . ALA A 1 243 ? -3.998 7.088 -13.143 1.00 88.12 243 ALA A C 1
ATOM 1806 O O . ALA A 1 243 ? -4.189 5.880 -13.064 1.00 88.12 243 ALA A O 1
ATOM 1807 N N . TRP A 1 244 ? -4.626 7.949 -12.337 1.00 91.06 244 TRP A N 1
ATOM 1808 C CA . TRP A 1 244 ? -5.570 7.515 -11.303 1.00 91.06 244 TRP A CA 1
ATOM 1809 C C . TRP A 1 244 ? -6.789 6.803 -11.870 1.00 91.06 244 TRP A C 1
ATOM 1811 O O . TRP A 1 244 ? -7.149 5.739 -11.376 1.00 91.06 244 TRP A O 1
ATOM 1821 N N . LEU A 1 245 ? -7.400 7.353 -12.922 1.00 90.88 245 LEU A N 1
ATOM 1822 C CA . LEU A 1 245 ? -8.544 6.720 -13.569 1.00 90.88 245 LEU A CA 1
ATOM 1823 C C . LEU A 1 245 ? -8.169 5.326 -14.076 1.00 90.88 245 LEU A C 1
ATOM 1825 O O . LEU A 1 245 ? -8.881 4.368 -13.794 1.00 90.88 245 LEU A O 1
ATOM 1829 N N . ARG A 1 246 ? -7.033 5.190 -14.765 1.00 93.31 246 ARG A N 1
ATOM 1830 C CA . ARG A 1 246 ? -6.528 3.907 -15.270 1.00 93.31 246 ARG A CA 1
ATOM 1831 C C . ARG A 1 246 ? -6.233 2.920 -14.139 1.00 93.31 246 ARG A C 1
ATOM 1833 O O . ARG A 1 246 ? -6.633 1.762 -14.226 1.00 93.31 246 ARG A O 1
ATOM 1840 N N . LEU A 1 247 ? -5.554 3.367 -13.085 1.00 92.06 247 LEU A N 1
ATOM 1841 C CA . LEU A 1 247 ? -5.173 2.513 -11.961 1.00 92.06 247 LEU A CA 1
ATOM 1842 C C . LEU A 1 247 ? -6.391 2.038 -11.168 1.00 92.06 247 LEU A C 1
ATOM 1844 O O . LEU A 1 247 ? -6.462 0.863 -10.839 1.00 92.06 247 LEU A O 1
ATOM 1848 N N . VAL A 1 248 ? -7.360 2.914 -10.899 1.00 88.81 248 VAL A N 1
ATOM 1849 C CA . VAL A 1 248 ? -8.541 2.573 -10.091 1.00 88.81 248 VAL A CA 1
ATOM 1850 C C . VAL A 1 248 ? -9.584 1.791 -10.893 1.00 88.81 248 VAL A C 1
ATOM 1852 O O . VAL A 1 248 ? -10.166 0.852 -10.363 1.00 88.81 248 VAL A O 1
ATOM 1855 N N . SER A 1 249 ? -9.827 2.149 -12.159 1.00 90.25 249 SER A N 1
ATOM 1856 C CA . SER A 1 249 ? -10.870 1.495 -12.972 1.00 90.25 249 SER A CA 1
ATOM 1857 C C . SER A 1 249 ? -10.406 0.199 -13.627 1.00 90.25 249 SER A C 1
ATOM 1859 O O . SER A 1 249 ? -11.174 -0.750 -13.724 1.00 90.25 249 SER A O 1
ATOM 1861 N N . SER A 1 250 ? -9.163 0.173 -14.112 1.00 90.69 250 SER A N 1
ATOM 1862 C CA . SER A 1 250 ? -8.672 -0.890 -14.993 1.00 90.69 250 SER A CA 1
ATOM 1863 C C . SER A 1 250 ? -7.560 -1.720 -14.356 1.00 90.69 250 SER A C 1
ATOM 1865 O O . SER A 1 250 ? -7.110 -2.678 -14.977 1.00 90.69 250 SER A O 1
ATOM 1867 N N . LEU A 1 251 ? -7.076 -1.344 -13.159 1.00 90.88 251 LEU A N 1
ATOM 1868 C CA . LEU A 1 251 ? -5.960 -2.002 -12.458 1.00 90.88 251 LEU A CA 1
ATOM 1869 C C . LEU A 1 251 ? -4.747 -2.260 -13.371 1.00 90.88 251 LEU A C 1
ATOM 1871 O O . LEU A 1 251 ? -4.037 -3.253 -13.235 1.00 90.88 251 LEU A O 1
ATOM 1875 N N . SER A 1 252 ? -4.516 -1.354 -14.323 1.00 91.69 252 SER A N 1
ATOM 1876 C CA . SER A 1 252 ? -3.524 -1.520 -15.383 1.00 91.69 252 SER A CA 1
ATOM 1877 C C . SER A 1 252 ? -2.370 -0.551 -15.149 1.00 91.69 252 SER A C 1
ATOM 1879 O O . SER A 1 252 ? -2.482 0.595 -15.575 1.00 91.69 252 SER A O 1
ATOM 1881 N N . PRO A 1 253 ? -1.293 -0.927 -14.433 1.00 91.88 253 PRO A N 1
ATOM 1882 C CA . PRO A 1 253 ? -0.133 -0.060 -14.236 1.00 91.88 253 PRO A CA 1
ATOM 1883 C C . PRO A 1 253 ? 0.643 0.119 -15.546 1.00 91.88 253 PRO A C 1
ATOM 1885 O O . PRO A 1 253 ? 0.940 -0.863 -16.226 1.00 91.88 253 PRO A O 1
ATOM 1888 N N . SER A 1 254 ? 0.996 1.362 -15.885 1.00 89.44 254 SER A N 1
ATOM 1889 C CA . SER A 1 254 ? 1.793 1.662 -17.083 1.00 89.44 254 SER A CA 1
ATOM 1890 C C . SER A 1 254 ? 3.276 1.408 -16.849 1.00 89.44 254 SER A C 1
ATOM 1892 O O . SER A 1 254 ? 3.941 0.855 -17.717 1.00 89.44 254 SER A O 1
ATOM 1894 N N . ASP A 1 255 ? 3.762 1.734 -15.649 1.00 90.38 255 ASP A N 1
ATOM 1895 C CA . ASP A 1 255 ? 5.179 1.653 -15.305 1.00 90.38 255 ASP A CA 1
ATOM 1896 C C . ASP A 1 255 ? 5.418 0.756 -14.087 1.00 90.38 255 ASP A C 1
ATOM 1898 O O . ASP A 1 255 ? 4.539 0.533 -13.248 1.00 90.38 255 ASP A O 1
ATOM 1902 N N . ASN A 1 256 ? 6.665 0.305 -13.931 1.00 93.31 256 ASN A N 1
ATOM 1903 C CA . ASN A 1 256 ? 7.095 -0.490 -12.779 1.00 93.31 256 ASN A CA 1
ATOM 1904 C C . ASN A 1 256 ? 6.878 0.242 -11.438 1.00 93.31 256 ASN A C 1
ATOM 1906 O O . ASN A 1 256 ? 6.558 -0.394 -10.437 1.00 93.31 256 ASN A O 1
ATOM 1910 N N . LEU A 1 257 ? 6.994 1.576 -11.413 1.00 93.25 257 LEU A N 1
ATOM 1911 C CA . LEU A 1 257 ? 6.735 2.375 -10.209 1.00 93.25 257 LEU A CA 1
ATOM 1912 C C . LEU A 1 257 ? 5.258 2.334 -9.799 1.00 93.25 257 LEU A C 1
ATOM 1914 O O . LEU A 1 257 ? 4.951 2.171 -8.621 1.00 93.25 257 LEU A O 1
ATOM 1918 N N . GLU A 1 258 ? 4.343 2.450 -10.761 1.00 94.44 258 GLU A N 1
ATOM 1919 C CA . GLU A 1 258 ? 2.908 2.375 -10.480 1.00 94.44 258 GLU A CA 1
ATOM 1920 C C . GLU A 1 258 ? 2.504 0.980 -10.003 1.00 94.44 258 GLU A C 1
ATOM 1922 O O . GLU A 1 258 ? 1.686 0.858 -9.094 1.00 94.44 258 GLU A O 1
ATOM 1927 N N . LEU A 1 259 ? 3.120 -0.064 -10.569 1.00 94.94 259 LEU A N 1
ATOM 1928 C CA . LEU A 1 259 ? 2.899 -1.451 -10.168 1.00 94.94 259 LEU A CA 1
ATOM 1929 C C . LEU A 1 259 ? 3.244 -1.671 -8.687 1.00 94.94 259 LEU A C 1
ATOM 1931 O O . LEU A 1 259 ? 2.450 -2.251 -7.949 1.00 94.94 259 LEU A O 1
ATOM 1935 N N . VAL A 1 260 ? 4.395 -1.165 -8.236 1.00 95.25 260 VAL A N 1
ATOM 1936 C CA . VAL A 1 260 ? 4.839 -1.274 -6.833 1.00 95.25 260 VAL A CA 1
ATOM 1937 C C . VAL A 1 260 ? 3.932 -0.506 -5.870 1.00 95.25 260 VAL A C 1
ATOM 1939 O O . VAL A 1 260 ? 3.831 -0.888 -4.709 1.00 95.25 260 VAL A O 1
ATOM 1942 N N . LEU A 1 261 ? 3.259 0.554 -6.325 1.00 95.31 261 LEU A N 1
ATOM 1943 C CA . LEU A 1 261 ? 2.312 1.313 -5.502 1.00 95.31 261 LEU A CA 1
ATOM 1944 C C . LEU A 1 261 ? 0.922 0.666 -5.460 1.00 95.31 261 LEU A C 1
ATOM 1946 O O . LEU A 1 261 ? 0.291 0.649 -4.405 1.00 95.31 261 LEU A O 1
ATOM 1950 N N . ILE A 1 262 ? 0.435 0.130 -6.585 1.00 96.56 262 ILE A N 1
ATOM 1951 C CA . ILE A 1 262 ? -0.923 -0.426 -6.680 1.00 96.56 262 ILE A CA 1
ATOM 1952 C C . ILE A 1 262 ? -1.019 -1.851 -6.121 1.00 96.56 262 ILE A C 1
ATOM 1954 O O . ILE A 1 262 ? -2.035 -2.200 -5.526 1.00 96.56 262 ILE A O 1
ATOM 1958 N N . ALA A 1 263 ? 0.028 -2.671 -6.253 1.00 97.12 263 ALA A N 1
ATOM 1959 C CA . ALA A 1 263 ? 0.032 -4.048 -5.757 1.00 97.12 263 ALA A CA 1
ATOM 1960 C C . ALA A 1 263 ? -0.234 -4.160 -4.236 1.00 97.12 263 ALA A C 1
ATOM 1962 O O . ALA A 1 263 ? -1.146 -4.901 -3.857 1.00 97.12 263 ALA A O 1
ATOM 1963 N N . PRO A 1 264 ? 0.463 -3.419 -3.347 1.00 97.56 264 PRO A N 1
ATOM 1964 C CA . PRO A 1 264 ? 0.128 -3.397 -1.924 1.00 97.56 264 PRO A CA 1
ATOM 1965 C C . PRO A 1 264 ? -1.250 -2.800 -1.641 1.00 97.56 264 PRO A C 1
ATOM 1967 O O . PRO A 1 264 ? -1.918 -3.280 -0.735 1.00 97.56 264 PRO A O 1
ATOM 1970 N N . ALA A 1 265 ? -1.707 -1.811 -2.415 1.00 97.56 265 ALA A N 1
ATOM 1971 C CA . ALA A 1 265 ? -3.033 -1.220 -2.241 1.00 97.56 265 ALA A CA 1
ATOM 1972 C C . ALA A 1 265 ? -4.156 -2.237 -2.500 1.00 97.56 265 ALA A C 1
ATOM 1974 O O . ALA A 1 265 ? -5.049 -2.407 -1.671 1.00 97.56 265 ALA A O 1
ATOM 1975 N N . VAL A 1 266 ? -4.072 -2.969 -3.615 1.00 97.94 266 VAL A N 1
ATOM 1976 C CA . VAL A 1 266 ? -4.998 -4.065 -3.938 1.00 97.94 266 VAL A CA 1
ATOM 1977 C C . VAL A 1 266 ? -4.898 -5.169 -2.891 1.00 97.94 266 VAL A C 1
ATOM 1979 O O . VAL A 1 266 ? -5.921 -5.628 -2.388 1.00 97.94 266 VAL A O 1
ATOM 1982 N N . GLY A 1 267 ? -3.675 -5.550 -2.512 1.00 98.06 267 GLY A N 1
ATOM 1983 C CA . GLY A 1 267 ? -3.431 -6.542 -1.470 1.00 98.06 267 GLY A CA 1
ATOM 1984 C C . GLY A 1 267 ? -4.090 -6.169 -0.142 1.00 98.06 267 GLY A C 1
ATOM 1985 O O . GLY A 1 267 ? -4.757 -7.004 0.457 1.00 98.06 267 GLY A O 1
ATOM 1986 N N . THR A 1 268 ? -3.982 -4.912 0.294 1.00 98.44 268 THR A N 1
ATOM 1987 C CA . THR A 1 268 ? -4.644 -4.397 1.500 1.00 98.44 268 THR A CA 1
ATOM 1988 C C . THR A 1 268 ? -6.163 -4.545 1.428 1.00 98.44 268 THR A C 1
ATOM 1990 O O . THR A 1 268 ? -6.767 -5.024 2.384 1.00 98.44 268 THR A O 1
ATOM 1993 N N . LEU A 1 269 ? -6.790 -4.162 0.312 1.00 97.56 269 LEU A N 1
ATOM 1994 C CA . LEU A 1 269 ? -8.249 -4.226 0.168 1.00 97.56 269 LEU A CA 1
ATOM 1995 C C . LEU A 1 269 ? -8.760 -5.671 0.101 1.00 97.56 269 LEU A C 1
ATOM 1997 O O . LEU A 1 269 ? -9.696 -6.026 0.815 1.00 97.56 269 LEU A O 1
ATOM 2001 N N . VAL A 1 270 ? -8.112 -6.523 -0.699 1.00 97.56 270 VAL A N 1
ATOM 2002 C CA . VAL A 1 270 ? -8.443 -7.955 -0.796 1.00 97.56 270 VAL A CA 1
ATOM 2003 C C . VAL A 1 270 ? -8.188 -8.661 0.536 1.00 97.56 270 VAL A C 1
ATOM 2005 O O . VAL A 1 270 ? -8.993 -9.481 0.973 1.00 97.56 270 VAL A O 1
ATOM 2008 N N . GLY A 1 271 ? -7.099 -8.317 1.221 1.00 97.69 271 GLY A N 1
ATOM 2009 C CA . GLY A 1 271 ? -6.765 -8.835 2.543 1.00 97.69 271 GLY A CA 1
ATOM 2010 C C . GLY A 1 271 ? -7.797 -8.449 3.601 1.00 97.69 271 GLY A C 1
ATOM 2011 O O . GLY A 1 271 ? -8.229 -9.294 4.379 1.00 97.69 271 GLY A O 1
ATOM 2012 N N . ALA A 1 272 ? -8.255 -7.197 3.609 1.00 96.62 272 ALA A N 1
ATOM 2013 C CA . ALA A 1 272 ? -9.308 -6.749 4.517 1.00 96.62 272 ALA A CA 1
ATOM 2014 C C . ALA A 1 272 ? -10.638 -7.467 4.251 1.00 96.62 272 ALA A C 1
ATOM 2016 O O . ALA A 1 272 ? -11.305 -7.906 5.187 1.00 96.62 272 ALA A O 1
ATOM 2017 N N . TRP A 1 273 ? -10.998 -7.616 2.973 1.00 95.00 273 TRP A N 1
ATOM 2018 C CA . TRP A 1 273 ? -12.217 -8.300 2.549 1.00 95.00 273 TRP A CA 1
ATOM 2019 C C . TRP A 1 273 ? -12.202 -9.789 2.916 1.00 95.00 273 TRP A C 1
ATOM 2021 O O . TRP A 1 273 ? -13.127 -10.272 3.564 1.00 95.00 273 TRP A O 1
ATOM 2031 N N . THR A 1 274 ? -11.121 -10.506 2.599 1.00 95.00 274 THR A N 1
ATOM 2032 C CA . THR A 1 274 ? -10.947 -11.915 3.005 1.00 95.00 274 THR A CA 1
ATOM 2033 C C . THR A 1 274 ? -10.879 -12.071 4.525 1.00 95.00 274 THR A C 1
ATOM 2035 O O . THR A 1 274 ? -11.424 -13.025 5.076 1.00 95.00 274 THR A O 1
ATOM 2038 N N . GLY A 1 275 ? -10.290 -11.099 5.227 1.00 93.12 275 GLY A N 1
ATOM 2039 C CA . GLY A 1 275 ? -10.282 -11.022 6.685 1.00 93.12 275 GLY A CA 1
ATOM 2040 C C . GLY A 1 275 ? -11.666 -10.826 7.312 1.00 93.12 275 GLY A C 1
ATOM 2041 O O . GLY A 1 275 ? -11.818 -11.059 8.507 1.00 93.12 275 GLY A O 1
ATOM 2042 N N . ALA A 1 276 ? -12.691 -10.442 6.550 1.00 91.69 276 ALA A N 1
ATOM 2043 C CA . ALA A 1 276 ? -14.061 -10.365 7.050 1.00 91.69 276 ALA A CA 1
ATOM 2044 C C . ALA A 1 276 ? -14.777 -11.730 7.055 1.00 91.69 276 ALA A C 1
ATOM 2046 O O . ALA A 1 276 ? -15.705 -11.921 7.836 1.00 91.69 276 ALA A O 1
ATOM 2047 N N . PHE A 1 277 ? -14.336 -12.704 6.248 1.00 90.56 277 PHE A N 1
ATOM 2048 C CA . PHE A 1 277 ? -14.984 -14.021 6.136 1.00 90.56 277 PHE A CA 1
ATOM 2049 C C . PHE A 1 277 ? -15.056 -14.844 7.426 1.00 90.56 277 PHE A C 1
ATOM 2051 O O . PHE A 1 277 ? -16.044 -15.552 7.605 1.00 90.56 277 PHE A O 1
ATOM 2058 N N . PRO A 1 278 ? -14.074 -14.792 8.344 1.00 89.31 278 PRO A N 1
ATOM 2059 C CA . PRO A 1 278 ? -14.189 -15.512 9.605 1.00 89.31 278 PRO A CA 1
ATOM 2060 C C . PRO A 1 278 ? -15.278 -14.970 10.535 1.00 89.31 278 PRO A C 1
ATOM 2062 O O . PRO A 1 278 ? -15.608 -15.656 11.494 1.00 89.31 278 PRO A O 1
ATOM 2065 N N . ILE A 1 279 ? -15.811 -13.763 10.305 1.00 87.81 279 ILE A N 1
ATOM 2066 C CA . ILE A 1 279 ? -16.772 -13.126 11.219 1.00 87.81 279 ILE A CA 1
ATOM 2067 C C . ILE A 1 279 ? -18.142 -13.826 11.161 1.00 87.81 279 ILE A C 1
ATOM 2069 O O . ILE A 1 279 ? -18.614 -14.234 12.218 1.00 87.81 279 ILE A O 1
ATOM 2073 N N . PRO A 1 280 ? -18.765 -14.062 9.983 1.00 85.19 280 PRO A N 1
ATOM 2074 C CA . PRO A 1 280 ? -20.029 -14.803 9.906 1.00 85.19 280 PRO A CA 1
ATOM 2075 C C . PRO A 1 280 ? -19.933 -16.280 10.299 1.00 85.19 280 PRO A C 1
ATOM 2077 O O . PRO A 1 280 ? -20.960 -16.913 10.515 1.00 85.19 280 PRO A O 1
ATOM 2080 N N . LEU A 1 281 ? -18.723 -16.848 10.334 1.00 85.94 281 LEU A N 1
ATOM 2081 C CA . LEU A 1 281 ? -18.510 -18.265 10.633 1.00 85.94 281 LEU A CA 1
ATOM 2082 C C . LEU A 1 281 ? -18.607 -18.582 12.138 1.00 85.94 281 LEU A C 1
ATOM 2084 O O . LEU A 1 281 ? -18.627 -19.755 12.493 1.00 85.94 281 LEU A O 1
ATOM 2088 N N . ASP A 1 282 ? -18.642 -17.539 12.978 1.00 77.69 282 ASP A N 1
ATOM 2089 C CA . ASP A 1 282 ? -18.951 -17.546 14.414 1.00 77.69 282 ASP A CA 1
ATOM 2090 C C . ASP A 1 282 ? -18.405 -18.766 15.177 1.00 77.69 282 ASP A C 1
ATOM 2092 O O . ASP A 1 282 ? -19.113 -19.681 15.583 1.00 77.69 282 ASP A O 1
ATOM 2096 N N . TRP A 1 283 ? -17.083 -18.798 15.344 1.00 85.62 283 TRP A N 1
ATOM 2097 C CA . TRP A 1 283 ? -16.383 -19.833 16.110 1.00 85.62 283 TRP A CA 1
ATOM 2098 C C . TRP A 1 283 ? -16.300 -19.461 17.602 1.00 85.62 283 TRP A C 1
ATOM 2100 O O . TRP A 1 283 ? -15.492 -20.048 18.331 1.00 85.62 283 TRP A O 1
ATOM 2110 N N . ASP A 1 284 ? -17.070 -18.455 18.039 1.00 84.69 284 ASP A N 1
ATOM 2111 C CA . ASP A 1 284 ? -17.083 -17.886 19.390 1.00 84.69 284 ASP A CA 1
ATOM 2112 C C . ASP A 1 284 ? -15.681 -17.534 19.918 1.00 84.69 284 ASP A C 1
ATOM 2114 O O . ASP A 1 284 ? -15.353 -17.691 21.101 1.00 84.69 284 ASP A O 1
ATOM 2118 N N . ARG A 1 285 ? -14.784 -17.080 19.029 1.00 91.69 285 ARG A N 1
ATOM 2119 C CA . ARG A 1 285 ? -13.408 -16.743 19.413 1.00 91.69 285 ARG A CA 1
ATOM 2120 C C . ARG A 1 285 ? -13.216 -15.243 19.591 1.00 91.69 285 ARG A C 1
ATOM 2122 O O . ARG A 1 285 ? -13.673 -14.451 18.771 1.00 91.69 285 ARG A O 1
ATOM 2129 N N . PRO A 1 286 ? -12.428 -14.814 20.597 1.00 88.62 286 PRO A N 1
ATOM 2130 C CA . PRO A 1 286 ? -12.232 -13.393 20.870 1.00 88.62 286 PRO A CA 1
ATOM 2131 C C . PRO A 1 286 ? -11.562 -12.651 19.707 1.00 88.62 286 PRO A C 1
ATOM 2133 O O . PRO A 1 286 ? -11.763 -11.450 19.561 1.00 88.62 286 PRO A O 1
ATOM 2136 N N . TRP A 1 287 ? -10.808 -13.355 18.858 1.00 89.12 287 TRP A N 1
ATOM 2137 C CA . TRP A 1 287 ? -10.184 -12.780 17.672 1.00 89.12 287 TRP A CA 1
ATOM 2138 C C . TRP A 1 287 ? -11.173 -12.489 16.531 1.00 89.12 287 TRP A C 1
ATOM 2140 O O . TRP A 1 287 ? -10.808 -11.708 15.666 1.00 89.12 287 TRP A O 1
ATOM 2150 N N . GLN A 1 288 ? -12.405 -13.024 16.534 1.00 91.25 288 GLN A N 1
ATOM 2151 C CA . GLN A 1 288 ? -13.446 -12.720 15.528 1.00 91.25 288 GLN A CA 1
ATOM 2152 C C . GLN A 1 288 ? -14.132 -11.363 15.745 1.00 91.25 288 GLN A C 1
ATOM 2154 O O . GLN A 1 288 ? -14.937 -10.933 14.920 1.00 91.25 288 GLN A O 1
ATOM 2159 N N . LYS A 1 289 ? -13.823 -10.661 16.842 1.00 89.06 289 LYS A N 1
ATOM 2160 C CA . LYS A 1 289 ? -14.414 -9.351 17.134 1.00 89.06 289 LYS A CA 1
ATOM 2161 C C . LYS A 1 289 ? -14.075 -8.328 16.048 1.00 89.06 289 LYS A C 1
ATOM 2163 O O . LYS A 1 289 ? -12.943 -8.237 15.578 1.00 89.06 289 LYS A O 1
ATOM 2168 N N . TRP A 1 290 ? -15.048 -7.496 15.693 1.00 89.44 290 TRP A N 1
ATOM 2169 C CA . TRP A 1 290 ? -14.829 -6.359 14.800 1.00 89.44 290 TRP A CA 1
ATOM 2170 C C . TRP A 1 290 ? -13.953 -5.289 15.481 1.00 89.44 290 TRP A C 1
ATOM 2172 O O . TRP A 1 290 ? -14.238 -4.961 16.634 1.00 89.44 290 TRP A O 1
ATOM 2182 N N . PRO A 1 291 ? -12.935 -4.696 14.821 1.00 92.62 291 PRO A N 1
ATOM 2183 C CA . PRO A 1 291 ? -12.464 -4.891 13.444 1.00 92.62 291 PRO A CA 1
ATOM 2184 C C . PRO A 1 291 ? -11.152 -5.713 13.369 1.00 92.62 291 PRO A C 1
ATOM 2186 O O . PRO A 1 291 ? -10.288 -5.427 12.537 1.00 92.62 291 PRO A O 1
ATOM 2189 N N . VAL A 1 292 ? -10.956 -6.708 14.242 1.00 93.44 292 VAL A N 1
ATOM 2190 C CA . VAL A 1 292 ? -9.674 -7.420 14.416 1.00 93.44 292 VAL A CA 1
ATOM 2191 C C . VAL A 1 292 ? -9.264 -8.181 13.152 1.00 93.44 292 VAL A C 1
ATOM 2193 O O . VAL A 1 292 ? -8.188 -7.928 12.608 1.00 93.44 292 VAL A O 1
ATOM 2196 N N . THR A 1 293 ? -10.107 -9.087 12.646 1.00 94.56 293 THR A N 1
ATOM 2197 C CA . THR A 1 293 ? -9.742 -9.931 11.493 1.00 94.56 293 THR A CA 1
ATOM 2198 C C . THR A 1 293 ? -9.560 -9.147 10.190 1.00 94.56 293 THR A C 1
ATOM 2200 O O . THR A 1 293 ? -8.568 -9.416 9.509 1.00 94.56 293 THR A O 1
ATOM 2203 N N . PRO A 1 294 ? -10.378 -8.125 9.848 1.00 95.38 294 PRO A N 1
ATOM 2204 C CA . PRO A 1 294 ? -10.111 -7.285 8.682 1.00 95.38 294 PRO A CA 1
ATOM 2205 C C . PRO A 1 294 ? -8.837 -6.449 8.837 1.00 95.38 294 PRO A C 1
ATOM 2207 O O . PRO A 1 294 ? -8.131 -6.242 7.857 1.00 95.38 294 PRO A O 1
ATOM 2210 N N . THR A 1 295 ? -8.498 -6.004 10.054 1.00 96.56 295 THR A N 1
ATOM 2211 C CA . THR A 1 295 ? -7.249 -5.266 10.326 1.00 96.56 295 THR A CA 1
ATOM 2212 C C . THR A 1 295 ? -6.023 -6.137 10.059 1.00 96.56 295 THR A C 1
ATOM 2214 O O . THR A 1 295 ? -5.108 -5.731 9.341 1.00 96.56 295 THR A O 1
ATOM 2217 N N . VAL A 1 296 ? -6.010 -7.360 10.599 1.00 96.50 296 VAL A N 1
ATOM 2218 C CA . VAL A 1 296 ? -4.919 -8.320 10.369 1.00 96.50 296 VAL A CA 1
ATOM 2219 C C . VAL A 1 296 ? -4.853 -8.714 8.893 1.00 96.50 296 VAL A C 1
ATOM 2221 O O . VAL A 1 296 ? -3.768 -8.724 8.311 1.00 96.50 296 VAL A O 1
ATOM 2224 N N . GLY A 1 297 ? -6.006 -8.966 8.269 1.00 97.44 297 GLY A N 1
ATOM 2225 C CA . GL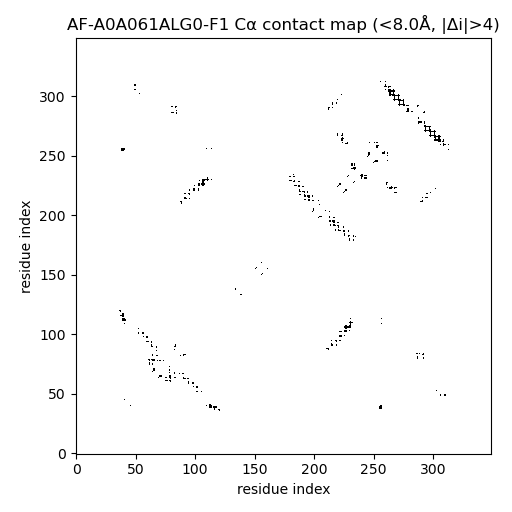Y A 1 297 ? -6.111 -9.256 6.842 1.00 97.44 297 GLY A CA 1
ATOM 2226 C C . GLY A 1 297 ? -5.556 -8.127 5.971 1.00 97.44 297 GLY A C 1
ATOM 2227 O O . GLY A 1 297 ? -4.785 -8.388 5.053 1.00 97.44 297 GLY A O 1
ATOM 2228 N N . ALA A 1 298 ? -5.859 -6.868 6.291 1.00 98.25 298 ALA A N 1
ATOM 2229 C CA . ALA A 1 298 ? -5.348 -5.697 5.582 1.00 98.25 298 ALA A CA 1
ATOM 2230 C C . ALA A 1 298 ? -3.817 -5.580 5.651 1.00 98.25 298 ALA A C 1
ATOM 2232 O O . ALA A 1 298 ? -3.169 -5.296 4.640 1.00 98.25 298 ALA A O 1
ATOM 2233 N N . LEU A 1 299 ? -3.231 -5.817 6.830 1.00 98.19 299 LEU A N 1
ATOM 2234 C CA . LEU A 1 299 ? -1.780 -5.779 7.048 1.00 98.19 299 LEU A CA 1
ATOM 2235 C C . LEU A 1 299 ? -1.066 -6.935 6.336 1.00 98.19 299 LEU A C 1
ATOM 2237 O O . LEU A 1 299 ? -0.060 -6.719 5.659 1.00 98.19 299 LEU A O 1
ATOM 2241 N N . ALA A 1 300 ? -1.604 -8.152 6.441 1.00 98.00 300 ALA A N 1
ATOM 2242 C CA . ALA A 1 300 ? -1.074 -9.318 5.739 1.00 98.00 300 ALA A CA 1
ATOM 2243 C C . ALA A 1 300 ? -1.185 -9.144 4.218 1.00 98.00 300 ALA A C 1
ATOM 2245 O O . ALA A 1 300 ? -0.220 -9.364 3.488 1.00 98.00 300 ALA A O 1
ATOM 2246 N N . GLY A 1 301 ? -2.334 -8.665 3.744 1.00 98.31 301 GLY A N 1
ATOM 2247 C CA . GLY A 1 301 ? -2.578 -8.348 2.344 1.00 98.31 301 GLY A CA 1
ATOM 2248 C C . GLY A 1 301 ? -1.647 -7.259 1.813 1.00 98.31 301 GLY A C 1
ATOM 2249 O O . GLY A 1 301 ? -1.118 -7.399 0.712 1.00 98.31 301 GLY A O 1
ATOM 2250 N N . HIS A 1 302 ? -1.362 -6.220 2.607 1.00 98.50 302 HIS A N 1
ATOM 2251 C CA . HIS A 1 302 ? -0.357 -5.207 2.271 1.00 98.50 302 HIS A CA 1
ATOM 2252 C C . HIS A 1 302 ? 1.025 -5.836 2.059 1.00 98.50 302 HIS A C 1
ATOM 2254 O O . HIS A 1 302 ? 1.693 -5.556 1.062 1.00 98.50 302 HIS A O 1
ATOM 2260 N N . ALA A 1 303 ? 1.450 -6.708 2.979 1.00 98.12 303 ALA A N 1
ATOM 2261 C CA . ALA A 1 303 ? 2.738 -7.385 2.893 1.00 98.12 303 ALA A CA 1
ATOM 2262 C C . ALA A 1 303 ? 2.815 -8.304 1.665 1.00 98.12 303 ALA A C 1
ATOM 2264 O O . ALA A 1 303 ? 3.770 -8.220 0.895 1.00 98.12 303 ALA A O 1
ATOM 2265 N N . ILE A 1 304 ? 1.785 -9.121 1.427 1.00 98.44 304 ILE A N 1
ATOM 2266 C CA . ILE A 1 304 ? 1.710 -10.009 0.260 1.00 98.44 304 ILE A CA 1
ATOM 2267 C C . ILE A 1 304 ? 1.717 -9.193 -1.036 1.00 98.44 304 ILE A C 1
ATOM 2269 O O . ILE A 1 304 ? 2.516 -9.472 -1.925 1.00 98.44 304 ILE A O 1
ATOM 2273 N N . GLY A 1 305 ? 0.893 -8.147 -1.139 1.00 97.81 305 GLY A N 1
ATOM 2274 C CA . GLY A 1 305 ? 0.853 -7.274 -2.315 1.00 97.81 305 GLY A CA 1
ATOM 2275 C C . GLY A 1 305 ? 2.189 -6.573 -2.580 1.00 97.81 305 GLY A C 1
ATOM 2276 O O . GLY A 1 305 ? 2.621 -6.483 -3.729 1.00 97.81 305 GLY A O 1
ATOM 2277 N N . SER A 1 306 ? 2.895 -6.160 -1.525 1.00 97.62 306 SER A N 1
ATOM 2278 C CA . SER A 1 306 ? 4.252 -5.600 -1.616 1.00 97.62 306 SER A CA 1
ATOM 2279 C C . SER A 1 306 ? 5.250 -6.614 -2.190 1.00 97.62 306 SER A C 1
ATOM 2281 O O . SER A 1 306 ? 6.029 -6.286 -3.087 1.00 97.62 306 SER A O 1
ATOM 2283 N N . LEU A 1 307 ? 5.208 -7.861 -1.707 1.00 97.81 307 LEU A N 1
ATOM 2284 C CA . LEU A 1 307 ? 6.074 -8.945 -2.177 1.00 97.81 307 LEU A CA 1
ATOM 2285 C C . LEU A 1 307 ? 5.761 -9.349 -3.621 1.00 97.81 307 LEU A C 1
ATOM 2287 O O . LEU A 1 307 ? 6.683 -9.570 -4.402 1.00 97.81 307 LEU A O 1
ATOM 2291 N N . VAL A 1 308 ? 4.481 -9.394 -3.998 1.00 97.44 308 VAL A N 1
ATOM 2292 C CA . VAL A 1 308 ? 4.051 -9.655 -5.379 1.00 97.44 308 VAL A CA 1
ATOM 2293 C C . VAL A 1 308 ? 4.552 -8.553 -6.308 1.00 97.44 308 VAL A C 1
ATOM 2295 O O . VAL A 1 308 ? 5.163 -8.853 -7.332 1.00 97.44 308 VAL A O 1
ATOM 2298 N N . GLY A 1 309 ? 4.360 -7.282 -5.940 1.00 95.75 309 GLY A N 1
ATOM 2299 C CA . GLY A 1 309 ? 4.854 -6.156 -6.733 1.00 95.75 309 GLY A CA 1
ATOM 2300 C C . GLY A 1 309 ? 6.368 -6.220 -6.938 1.00 95.75 309 GLY A C 1
ATOM 2301 O O . GLY A 1 309 ? 6.860 -6.052 -8.053 1.00 95.75 309 GLY A O 1
ATOM 2302 N N . PHE A 1 310 ? 7.108 -6.559 -5.883 1.00 95.56 310 PHE A N 1
ATOM 2303 C CA . PHE A 1 310 ? 8.547 -6.777 -5.960 1.00 95.56 310 PHE A CA 1
ATOM 2304 C C . PHE A 1 310 ? 8.938 -7.945 -6.863 1.00 95.56 310 PHE A C 1
ATOM 2306 O O . PHE A 1 310 ? 9.794 -7.771 -7.727 1.00 95.56 310 PHE A O 1
ATOM 2313 N N . ALA A 1 311 ? 8.307 -9.107 -6.698 1.00 96.19 311 ALA A N 1
ATOM 2314 C CA . ALA A 1 311 ? 8.602 -10.296 -7.487 1.00 96.19 311 ALA A CA 1
ATOM 2315 C C . ALA A 1 311 ? 8.369 -10.048 -8.983 1.00 96.19 311 ALA A C 1
ATOM 2317 O O . ALA A 1 311 ? 9.216 -10.397 -9.801 1.00 96.19 311 ALA A O 1
ATOM 2318 N N . VAL A 1 312 ? 7.269 -9.376 -9.342 1.00 95.94 312 VAL A N 1
ATOM 2319 C CA . VAL A 1 312 ? 6.959 -9.034 -10.738 1.00 95.94 312 VAL A CA 1
ATOM 2320 C C . VAL A 1 312 ? 7.994 -8.071 -11.322 1.00 95.94 312 VAL A C 1
ATOM 2322 O O . VAL A 1 312 ? 8.445 -8.266 -12.449 1.00 95.94 312 VAL A O 1
ATOM 2325 N N . VAL A 1 313 ? 8.405 -7.046 -10.572 1.00 94.69 313 VAL A N 1
ATOM 2326 C CA . VAL A 1 313 ? 9.429 -6.092 -11.031 1.00 94.69 313 VAL A CA 1
ATOM 2327 C C . VAL A 1 313 ? 10.791 -6.761 -11.166 1.00 94.69 313 VAL A C 1
ATOM 2329 O O . VAL A 1 313 ? 11.467 -6.561 -12.173 1.00 94.69 313 VAL A O 1
ATOM 2332 N N . ALA A 1 314 ? 11.190 -7.563 -10.179 1.00 93.69 314 ALA A N 1
ATOM 2333 C CA . ALA A 1 314 ? 12.434 -8.318 -10.223 1.00 93.69 314 ALA A CA 1
ATOM 2334 C C . ALA A 1 314 ? 12.452 -9.245 -11.445 1.00 93.69 314 ALA A C 1
ATOM 2336 O O . ALA A 1 314 ? 13.412 -9.223 -12.209 1.00 93.69 314 ALA A O 1
ATOM 2337 N N . TRP A 1 315 ? 11.351 -9.961 -11.690 1.00 95.19 315 TRP A N 1
ATOM 2338 C CA . TRP A 1 315 ? 11.182 -10.816 -12.862 1.00 95.19 315 TRP A CA 1
ATOM 2339 C C . TRP A 1 315 ? 11.331 -10.039 -14.177 1.00 95.19 315 TRP A C 1
ATOM 2341 O O . TRP A 1 315 ? 12.142 -10.413 -15.025 1.00 95.19 315 TRP A O 1
ATOM 2351 N N . ARG A 1 316 ? 10.625 -8.910 -14.331 1.00 93.62 316 ARG A N 1
ATOM 2352 C CA . ARG A 1 316 ? 10.741 -8.038 -15.516 1.00 93.62 316 ARG A CA 1
ATOM 2353 C C . ARG A 1 316 ? 12.180 -7.588 -15.754 1.00 93.62 316 ARG A C 1
ATOM 2355 O O . ARG A 1 316 ? 12.686 -7.740 -16.860 1.00 93.62 316 ARG A O 1
ATOM 2362 N N . LYS A 1 317 ? 12.870 -7.129 -14.706 1.00 90.69 317 LYS A N 1
ATOM 2363 C CA . LYS A 1 317 ? 14.264 -6.674 -14.809 1.00 90.69 317 LYS A CA 1
ATOM 2364 C C . LYS A 1 317 ? 15.239 -7.797 -15.143 1.00 90.69 317 LYS A C 1
ATOM 2366 O O . LYS A 1 317 ? 16.168 -7.576 -15.913 1.00 90.69 317 LYS A O 1
ATOM 2371 N N . THR A 1 318 ? 15.024 -9.002 -14.618 1.00 91.94 318 THR A N 1
ATOM 2372 C CA . THR A 1 318 ? 15.839 -10.165 -14.999 1.00 91.94 318 THR A CA 1
ATOM 23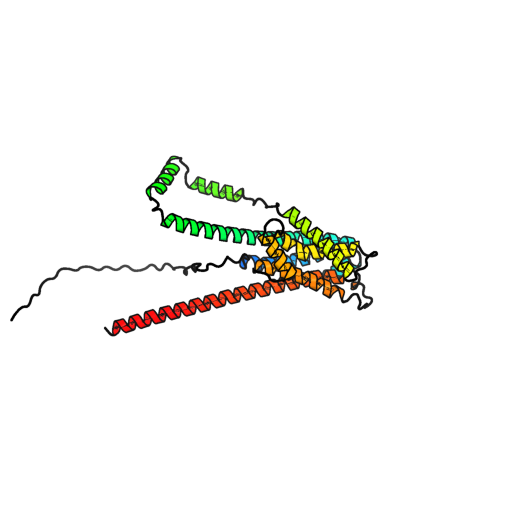73 C C . THR A 1 318 ? 15.622 -10.576 -16.451 1.00 91.94 318 THR A C 1
ATOM 2375 O O . THR A 1 318 ? 16.585 -10.934 -17.122 1.00 91.94 318 THR A O 1
ATOM 2378 N N . LEU A 1 319 ? 14.386 -10.487 -16.954 1.00 93.94 319 LEU A N 1
ATOM 2379 C CA . LEU A 1 319 ? 14.082 -10.778 -18.353 1.00 93.94 319 LEU A CA 1
ATOM 2380 C C . LEU A 1 319 ? 14.696 -9.743 -19.294 1.00 93.94 319 LEU A C 1
ATOM 2382 O O . LEU A 1 319 ? 15.304 -10.135 -20.283 1.00 93.94 319 LEU A O 1
ATOM 2386 N N . GLU A 1 320 ? 14.582 -8.452 -18.974 1.00 91.00 320 GLU A N 1
ATOM 2387 C CA . GLU A 1 320 ? 15.224 -7.371 -19.735 1.00 91.00 320 GLU A CA 1
ATOM 2388 C C . GLU A 1 320 ? 16.738 -7.612 -19.846 1.00 91.00 320 GLU A C 1
ATOM 2390 O O . GLU A 1 320 ? 17.268 -7.696 -20.950 1.00 91.00 320 GLU A O 1
ATOM 2395 N N . ALA A 1 321 ? 17.415 -7.871 -18.721 1.00 90.75 321 ALA A N 1
ATOM 2396 C CA . ALA A 1 321 ? 18.851 -8.151 -18.718 1.00 90.75 321 ALA A CA 1
ATOM 2397 C C . ALA A 1 321 ? 19.226 -9.419 -19.510 1.00 90.75 321 ALA A C 1
ATOM 2399 O O . ALA A 1 321 ? 20.251 -9.450 -20.190 1.00 90.75 321 ALA A O 1
ATOM 2400 N N . ALA A 1 322 ? 18.411 -10.476 -19.438 1.00 93.69 322 ALA A N 1
ATOM 2401 C CA . ALA A 1 322 ? 18.651 -11.698 -20.202 1.00 93.69 322 ALA A CA 1
ATOM 2402 C C . ALA A 1 322 ? 18.501 -11.468 -21.715 1.00 93.69 322 ALA A C 1
ATOM 2404 O O . ALA A 1 322 ? 19.298 -11.985 -22.497 1.00 93.69 322 ALA A O 1
ATOM 2405 N N . VAL A 1 323 ? 17.501 -10.684 -22.130 1.00 94.94 323 VAL A N 1
ATOM 2406 C CA . VAL A 1 323 ? 17.289 -10.315 -23.537 1.00 94.94 323 VAL A CA 1
ATOM 2407 C C . VAL A 1 323 ? 18.459 -9.483 -24.059 1.00 94.94 323 VAL A C 1
ATOM 2409 O O . VAL A 1 323 ? 18.963 -9.789 -25.141 1.00 94.94 323 VAL A O 1
ATOM 2412 N N . ASP A 1 324 ? 18.940 -8.516 -23.277 1.00 92.88 324 ASP A N 1
ATOM 2413 C CA . ASP A 1 324 ? 20.079 -7.670 -23.649 1.00 92.88 324 ASP A CA 1
ATOM 2414 C C . ASP A 1 324 ? 21.347 -8.507 -23.886 1.00 92.88 324 ASP A C 1
ATOM 2416 O O . ASP A 1 324 ? 21.978 -8.400 -24.938 1.00 92.88 324 ASP A O 1
ATOM 2420 N N . VAL A 1 325 ? 21.669 -9.436 -22.977 1.00 94.56 325 VAL A N 1
ATOM 2421 C CA . VAL A 1 325 ? 22.826 -10.342 -23.123 1.00 94.56 325 VAL A CA 1
ATOM 2422 C C . VAL A 1 325 ? 22.710 -11.218 -24.373 1.00 94.56 325 VAL A C 1
ATOM 2424 O O . VAL A 1 325 ? 23.692 -11.433 -25.088 1.00 94.56 325 VAL A O 1
ATOM 2427 N N . LEU A 1 326 ? 21.511 -11.730 -24.669 1.00 94.44 326 LEU A N 1
ATOM 2428 C CA . LEU A 1 326 ? 21.278 -12.529 -25.874 1.00 94.44 326 LEU A CA 1
ATOM 2429 C C . LEU A 1 326 ? 21.421 -11.699 -27.153 1.00 94.44 326 LEU A C 1
ATOM 2431 O O . LEU A 1 326 ? 21.875 -12.219 -28.177 1.00 94.44 326 LEU A O 1
ATOM 2435 N N . GLN A 1 327 ? 21.033 -10.428 -27.114 1.00 94.31 327 GLN A N 1
ATOM 2436 C CA . GLN A 1 327 ? 21.178 -9.525 -28.245 1.00 94.31 327 GLN A CA 1
ATOM 2437 C C . GLN A 1 327 ? 22.650 -9.176 -28.489 1.00 94.31 327 GLN A C 1
ATOM 2439 O O . GLN A 1 327 ? 23.122 -9.313 -29.618 1.00 94.31 327 GLN A O 1
ATOM 2444 N N . GLU A 1 328 ? 23.403 -8.855 -27.435 1.00 93.69 328 GLU A N 1
ATOM 2445 C CA . GLU A 1 328 ? 24.851 -8.627 -27.510 1.00 93.69 328 GLU A CA 1
ATOM 2446 C C . GLU A 1 328 ? 25.597 -9.859 -28.045 1.00 93.69 328 GLU A C 1
ATOM 2448 O O . GLU A 1 328 ? 26.483 -9.743 -28.896 1.00 93.69 328 GLU A O 1
ATOM 2453 N N . ALA A 1 329 ? 25.216 -11.064 -27.607 1.00 93.38 329 ALA A N 1
ATOM 2454 C CA . ALA A 1 329 ? 25.792 -12.308 -28.114 1.00 93.38 329 ALA A CA 1
ATOM 2455 C C . ALA A 1 329 ? 25.563 -12.472 -29.629 1.00 93.38 329 ALA A C 1
ATOM 2457 O O . ALA A 1 329 ? 26.508 -12.760 -30.368 1.00 93.38 329 ALA A O 1
ATOM 2458 N N . LYS A 1 330 ? 24.340 -12.216 -30.116 1.00 93.31 330 LYS A N 1
ATOM 2459 C CA . LYS A 1 330 ? 24.013 -12.270 -31.554 1.00 93.31 330 LYS A CA 1
ATOM 2460 C C . LYS A 1 330 ? 24.768 -11.220 -32.371 1.00 93.31 330 LYS A C 1
ATOM 2462 O O . LYS A 1 330 ? 25.235 -11.518 -33.473 1.00 93.31 330 LYS A O 1
ATOM 2467 N N . GLU A 1 331 ? 24.899 -10.001 -31.855 1.00 93.31 331 GLU A N 1
ATOM 2468 C CA . GLU A 1 331 ? 25.653 -8.930 -32.516 1.00 93.31 331 GLU A CA 1
ATOM 2469 C C . GLU A 1 331 ? 27.144 -9.286 -32.637 1.00 93.31 331 GLU A C 1
ATOM 2471 O O . GLU A 1 331 ? 27.740 -9.131 -33.712 1.00 93.31 331 GLU A O 1
ATOM 2476 N N . ASN A 1 332 ? 27.722 -9.862 -31.579 1.00 92.12 332 ASN A N 1
ATOM 2477 C CA . ASN A 1 332 ? 29.104 -10.335 -31.559 1.00 92.12 332 ASN A CA 1
ATOM 2478 C C . ASN A 1 332 ? 29.343 -11.479 -32.560 1.00 92.12 332 ASN A C 1
ATOM 2480 O O . ASN A 1 332 ? 30.316 -11.436 -33.320 1.00 92.12 332 ASN A O 1
ATOM 2484 N N . GLU A 1 333 ? 28.445 -12.466 -32.634 1.00 90.19 333 GLU A N 1
ATOM 2485 C CA . GLU A 1 333 ? 28.517 -13.539 -33.638 1.00 90.19 333 GLU A CA 1
ATOM 2486 C C . GLU A 1 333 ? 28.438 -12.995 -35.074 1.00 90.19 333 GLU A C 1
ATOM 2488 O O . GLU A 1 333 ? 29.215 -13.396 -35.950 1.00 90.19 333 GLU A O 1
ATOM 2493 N N . GLY A 1 334 ? 27.539 -12.039 -35.326 1.00 88.38 334 GLY A N 1
ATOM 2494 C CA . GLY A 1 334 ? 27.416 -11.373 -36.622 1.00 88.38 334 GLY A CA 1
ATOM 2495 C C . GLY A 1 334 ? 28.697 -10.638 -37.035 1.00 88.38 334 GLY A C 1
ATOM 2496 O O . GLY A 1 334 ? 29.119 -10.717 -38.195 1.00 88.38 334 GLY A O 1
ATOM 2497 N N . MET A 1 335 ? 29.359 -9.962 -36.091 1.00 83.88 335 MET A N 1
ATOM 2498 C CA . MET A 1 335 ? 30.630 -9.274 -36.335 1.00 83.88 335 MET A CA 1
ATOM 2499 C C . MET A 1 335 ? 31.782 -10.261 -36.600 1.00 83.88 335 MET A C 1
ATOM 2501 O O . MET A 1 335 ? 32.604 -10.025 -37.495 1.00 83.88 335 MET A O 1
ATOM 2505 N N . GLN A 1 336 ? 31.821 -11.398 -35.896 1.00 82.19 336 GLN A N 1
ATOM 2506 C CA . GLN A 1 336 ? 32.817 -12.447 -36.136 1.00 82.19 336 GLN A CA 1
ATOM 2507 C C . GLN A 1 336 ? 32.665 -13.089 -37.521 1.00 82.19 336 GLN A C 1
ATOM 2509 O O . GLN A 1 336 ? 33.663 -13.227 -38.231 1.00 82.19 336 GLN A O 1
ATOM 2514 N N . ARG A 1 337 ? 31.435 -13.395 -37.962 1.00 83.00 337 ARG A N 1
ATOM 2515 C CA . ARG A 1 337 ? 31.177 -13.936 -39.313 1.00 83.00 337 ARG A CA 1
ATOM 2516 C C . ARG A 1 337 ? 31.622 -12.978 -40.419 1.00 83.00 337 ARG A C 1
ATOM 2518 O O . ARG A 1 337 ? 32.296 -13.402 -41.357 1.00 83.00 337 ARG A O 1
ATOM 2525 N N . LYS A 1 338 ? 31.318 -11.680 -40.290 1.00 79.44 338 LYS A N 1
ATOM 2526 C CA . LYS A 1 338 ? 31.780 -10.649 -41.241 1.00 79.44 338 LYS A CA 1
ATOM 2527 C C . LYS A 1 338 ? 33.308 -10.574 -41.303 1.00 79.44 338 LYS A C 1
ATOM 2529 O O . LYS A 1 338 ? 33.881 -10.503 -42.387 1.00 79.44 338 LYS A O 1
ATOM 2534 N N . THR A 1 339 ? 33.975 -10.640 -40.151 1.00 77.19 339 THR A N 1
ATOM 2535 C CA . THR A 1 339 ? 35.443 -10.583 -40.070 1.00 77.19 339 THR A CA 1
ATOM 2536 C C . THR A 1 339 ? 36.103 -11.849 -40.632 1.00 77.19 339 THR A C 1
ATOM 2538 O O . THR A 1 339 ? 37.133 -11.756 -41.299 1.00 77.19 339 THR A O 1
ATOM 2541 N N . GLY A 1 340 ? 35.512 -13.026 -40.401 1.00 72.56 340 GLY A N 1
ATOM 2542 C CA . GLY A 1 340 ? 35.964 -14.304 -40.960 1.00 72.56 340 GLY A CA 1
ATOM 2543 C C . GLY A 1 340 ? 35.871 -14.340 -42.487 1.00 72.56 340 GLY A C 1
ATOM 2544 O O . GLY A 1 340 ? 36.883 -14.559 -43.152 1.00 72.56 340 GLY A O 1
ATOM 2545 N N . GLY A 1 341 ? 34.705 -14.004 -43.050 1.00 68.94 341 GLY A N 1
ATOM 2546 C CA . GLY A 1 341 ? 34.505 -13.971 -44.505 1.00 68.94 341 GLY A CA 1
ATOM 2547 C C . GLY A 1 341 ? 35.379 -12.934 -45.225 1.00 68.94 341 GLY A C 1
ATOM 2548 O O . GLY A 1 341 ? 35.847 -13.169 -46.340 1.00 68.94 341 GLY A O 1
ATOM 2549 N N . MET A 1 342 ? 35.683 -11.805 -44.574 1.00 61.31 342 MET A N 1
ATOM 2550 C CA . MET A 1 342 ? 36.583 -10.781 -45.122 1.00 61.31 342 MET A CA 1
ATOM 2551 C C . MET A 1 342 ? 38.058 -11.219 -45.127 1.00 61.31 342 MET A C 1
ATOM 2553 O O . MET A 1 342 ? 38.826 -10.798 -45.989 1.00 61.31 342 MET A O 1
ATOM 2557 N N . LYS A 1 343 ? 38.477 -12.082 -44.192 1.00 64.44 343 LYS A N 1
ATOM 2558 C CA . LYS A 1 343 ? 39.822 -12.686 -44.201 1.00 64.44 343 LYS A CA 1
ATOM 2559 C C . LYS A 1 343 ? 39.955 -13.770 -45.270 1.00 64.44 343 LYS A C 1
ATOM 2561 O O . LYS A 1 343 ? 41.019 -13.894 -45.868 1.00 64.44 343 LYS A O 1
ATOM 2566 N N . GLU A 1 344 ? 38.891 -14.525 -45.517 1.00 62.31 344 GLU A N 1
ATOM 2567 C CA . GLU A 1 344 ? 38.869 -15.595 -46.518 1.00 62.31 344 GLU A CA 1
ATOM 2568 C C . GLU A 1 344 ? 38.877 -15.040 -47.949 1.00 62.31 344 GLU A C 1
ATOM 2570 O O . GLU A 1 344 ? 39.737 -15.398 -48.749 1.00 62.31 344 GLU A O 1
ATOM 2575 N N . THR A 1 345 ? 38.042 -14.038 -48.238 1.00 62.28 345 THR A N 1
ATOM 2576 C CA . THR A 1 345 ? 38.045 -13.321 -49.531 1.00 62.28 345 THR A CA 1
ATOM 2577 C C . THR A 1 345 ? 39.369 -12.616 -49.840 1.00 62.28 345 THR A C 1
ATOM 2579 O O . THR A 1 345 ? 39.730 -12.475 -51.006 1.00 62.28 345 THR A O 1
ATOM 2582 N N . ARG A 1 346 ? 40.132 -12.208 -48.817 1.00 60.53 346 ARG A N 1
ATOM 2583 C CA . ARG A 1 346 ? 41.459 -11.590 -48.986 1.00 60.53 346 ARG A CA 1
ATOM 2584 C C . ARG A 1 346 ? 42.585 -12.599 -49.238 1.00 60.53 346 ARG A C 1
ATOM 2586 O O . ARG A 1 346 ? 43.643 -12.180 -49.680 1.00 60.53 346 ARG A O 1
ATOM 2593 N N . LYS A 1 347 ? 42.387 -13.890 -48.943 1.00 61.91 347 LYS A N 1
ATOM 2594 C CA . LYS A 1 347 ? 43.351 -14.965 -49.253 1.00 61.91 347 LYS A CA 1
ATOM 2595 C C . LYS A 1 347 ? 43.198 -15.520 -50.672 1.00 61.91 347 LYS A C 1
ATOM 2597 O O . LYS A 1 347 ? 44.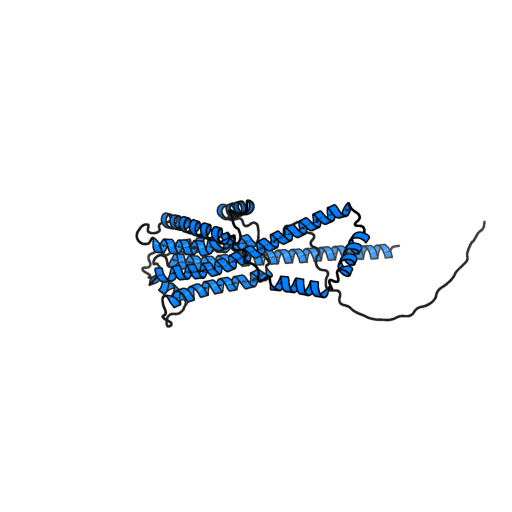121 -16.151 -51.166 1.00 61.91 347 LYS A O 1
ATOM 2602 N N . ILE A 1 348 ? 42.037 -15.319 -51.294 1.00 60.00 348 ILE A N 1
ATOM 2603 C CA . ILE A 1 348 ? 41.693 -15.867 -52.618 1.00 60.00 348 ILE A CA 1
ATOM 2604 C C . ILE A 1 348 ? 42.136 -14.920 -53.760 1.00 60.00 348 ILE A C 1
ATOM 2606 O O . ILE A 1 348 ? 41.978 -15.243 -54.934 1.00 60.00 348 ILE A O 1
ATOM 2610 N N . LYS A 1 349 ? 42.709 -13.756 -53.437 1.00 49.31 349 LYS A N 1
ATOM 2611 C CA . LYS A 1 349 ? 43.091 -12.703 -54.385 1.00 49.31 349 LYS A CA 1
ATOM 2612 C C . LYS A 1 349 ? 44.577 -12.391 -54.280 1.00 49.31 349 LYS A C 1
ATOM 2614 O O . LYS A 1 349 ? 45.174 -12.116 -55.341 1.00 49.31 349 LYS A O 1
#

Foldseek 3Di:
DDDDDDDDDDDDDDDDDDDDDDDDDDPDDDDPPDPDQDFLDPLVVVVVLLVVLLVQLLVLLQVLLCVQPVDPVDDSVVSSLVSCLPPVPSRLVSSLVSLLVSLLVLLQVLQVSNVVSVVVVVVVVVVVVVVVVCVVDPPDPVVVVVVVVVVVVVVPDVVVVVVVVVVVVVVPPPPRPCVLVVQLVVFLVVQLVVQLVVVVVVPDDPPPQSSLSSSLSSSLSSLQPNSLCSNQPCPPDVVSVVQVCCCVPPVDHPHLSSQLRHLLSVLLVVQLVVLLVVLVVPPVDSCSDPPRSSSVRNSVRSSVSNVVSSVVSVVVVVVVVVVVVVVVVVVVVVVVVVVVVVVVVVVVD

Solvent-accessible surface area (backbone atoms only — not comparable to full-atom values): 19417 Å² total; per-residue (Å²): 134,89,79,92,86,81,90,83,92,88,88,85,90,80,90,85,88,84,82,88,79,91,72,86,77,72,78,82,76,83,75,88,87,63,96,62,83,72,77,40,51,60,59,85,65,47,66,65,48,52,61,51,50,54,50,51,54,53,47,33,48,44,50,28,18,46,72,71,42,75,58,80,88,48,57,62,74,60,34,34,55,47,22,45,63,74,44,40,81,66,25,45,58,48,33,40,51,48,44,39,53,54,28,47,53,52,10,48,50,52,23,49,37,41,54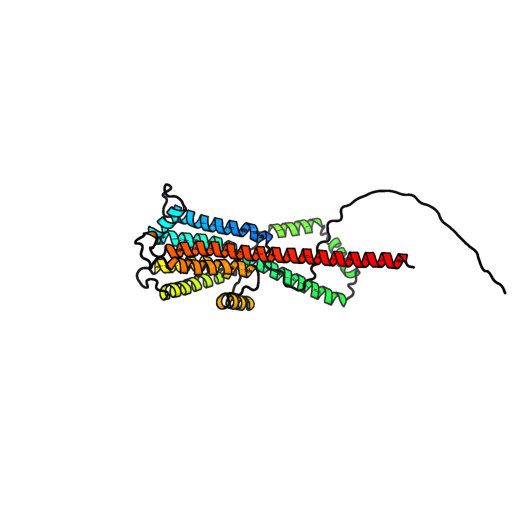,51,34,55,48,53,52,48,55,51,49,53,50,51,54,49,54,58,56,50,74,76,43,88,78,58,66,66,64,61,49,48,58,51,50,57,44,57,72,67,64,64,52,73,62,59,55,53,50,48,56,48,48,58,57,61,71,49,65,70,78,75,83,60,85,53,50,68,57,22,51,53,52,26,53,52,43,16,54,51,41,29,53,49,48,39,75,75,68,44,63,82,78,87,40,49,66,52,47,43,49,49,18,40,40,50,17,34,67,33,39,31,26,42,32,50,40,47,46,40,88,86,36,74,68,29,39,53,50,50,51,39,41,73,77,63,69,53,59,91,47,70,49,49,34,49,46,47,30,17,19,52,20,20,54,53,18,23,56,60,24,46,59,61,46,86,65,63,79,86,47,74,66,54,43,88,59,38,35,28,51,54,20,20,54,51,16,27,52,51,16,39,51,50,26,47,51,54,48,52,49,52,52,53,50,52,54,52,51,52,53,53,49,53,52,52,53,52,52,54,53,49,53,55,53,49,55,55,55,52,61,63,70,79,108

Mean predicted aligned error: 13.12 Å

Sequence (349 aa):
MAARKKVSAAATPSQIASTSSASGKAPPTPSPSSSHPRDPLPFAHFLPRLPLQLVAVLFSCVTSSSVTLPDVSIPAPTRFVASLIRDPLSTLPLLCGLLAIIQGWFGYWARSCRLEAEKANKDVGAKADTQVTTRTESKSFRGSLGKLWDNALKGEAPHQRLFKKRADGQSAFASIDTRFVPQAVMITLGATLTLHGAIVLLGAPLTSNVTHTFLLALLLAVLAVLPLSIALPPVATTNGRFAWLRLVSSLSPSDNLELVLIAPAVGTLVGAWTGAFPIPLDWDRPWQKWPVTPTVGALAGHAIGSLVGFAVVAWRKTLEAAVDVLQEAKENEGMQRKTGGMKETRKIK

Organism: Rhodotorula toruloides (NCBI:txid5286)